Protein AF-A0A2V6TH14-F1 (afdb_monomer_lite)

Sequence (217 aa):
MALLDETAAAGGRMFAQVHSRGLNVILSFKTQLPFDDLPAWKPFRALPLDEQRRRLRDPEVRRRLVEGAHDTPDRRALGTEARPFPYEWIFLYDSVAGPHRTVAEIARERGVDPAAAMIDLALEKDLDRFFVHPVANESQDDVLDMMKHPRAVVTFSDSGAHVSQIVDSSLQTHLLSHWVRDKQAFTLEQAVRMLTLVPATHWGFADRGLVREGFVA

Secondary structure (DSSP, 8-state):
-HHHHHHHHTT----EEE-SS-EEEEE-TTS--TTTTSTTTHHHHTS-HHHHHHHTTSHHHHHHHHHHTTSPPSSPP-SS--SS--GGG-EEE-SSSSPPPBHHHHHHHHTS-HHHHHHHHHHTTTT--EEEEEEE---HHHHHHHHHSTTEEE----TTTSTTT---TTHHHHIIIIIIIIT-SS-HHHHHHHHTHHHHHHHT-TT-SS--TTS--

Radius of gyration: 21.59 Å; chains: 1; bounding box: 50×36×57 Å

Structure (mmCIF, N/CA/C/O backbone):
data_AF-A0A2V6TH14-F1
#
_entry.id   AF-A0A2V6TH14-F1
#
loop_
_atom_site.group_PDB
_atom_site.id
_atom_site.type_symbol
_atom_site.label_atom_id
_atom_site.label_alt_id
_atom_site.label_comp_id
_atom_site.label_asym_id
_atom_site.label_entity_id
_atom_site.label_seq_id
_atom_site.pdbx_PDB_ins_code
_atom_site.Cartn_x
_atom_site.Cartn_y
_atom_site.Cartn_z
_atom_site.occupancy
_atom_site.B_iso_or_equiv
_atom_site.auth_seq_id
_atom_site.auth_comp_id
_atom_site.auth_asym_id
_atom_site.auth_atom_id
_atom_site.pdbx_PDB_model_num
ATOM 1 N N . MET A 1 1 ? -7.545 17.247 12.527 1.00 84.94 1 MET A N 1
ATOM 2 C CA . MET A 1 1 ? -8.866 16.657 12.851 1.00 84.94 1 MET A CA 1
ATOM 3 C C . MET A 1 1 ? -9.865 17.643 13.483 1.00 84.94 1 MET A C 1
ATOM 5 O O . MET A 1 1 ? -10.927 17.203 13.902 1.00 84.94 1 MET A O 1
ATOM 9 N N . ALA A 1 2 ? -9.613 18.963 13.452 1.00 92.12 2 ALA A N 1
ATOM 10 C CA . ALA A 1 2 ? -10.437 19.980 14.126 1.00 92.12 2 ALA A CA 1
ATOM 11 C C . ALA A 1 2 ? -11.936 19.940 13.775 1.00 92.12 2 ALA A C 1
ATOM 13 O O . ALA A 1 2 ? -12.771 20.041 14.664 1.00 92.12 2 ALA A O 1
ATOM 14 N N . LEU A 1 3 ? -12.286 19.673 12.511 1.00 94.62 3 LEU A N 1
ATOM 15 C CA . LEU A 1 3 ? -13.685 19.570 12.083 1.00 94.62 3 LEU A CA 1
ATOM 16 C C . LEU A 1 3 ? -14.485 18.503 12.860 1.00 94.62 3 LEU A C 1
ATOM 18 O O . LEU A 1 3 ? -15.671 18.696 13.129 1.00 94.62 3 LEU A O 1
ATOM 22 N N . LEU A 1 4 ? -13.846 17.391 13.253 1.00 95.00 4 LEU A N 1
ATOM 23 C CA . LEU A 1 4 ? -14.486 16.355 14.076 1.00 95.00 4 LEU A CA 1
ATOM 24 C C . LEU A 1 4 ? -14.838 16.898 15.466 1.00 95.00 4 LEU A C 1
ATOM 26 O O . LEU A 1 4 ? -15.905 16.596 16.001 1.00 95.00 4 LEU A O 1
ATOM 30 N N . ASP A 1 5 ? -13.925 17.675 16.049 1.00 95.19 5 ASP A N 1
ATOM 31 C CA . ASP A 1 5 ? -14.074 18.257 17.380 1.00 95.19 5 ASP A CA 1
ATOM 32 C C . ASP A 1 5 ? -15.102 19.383 17.384 1.00 95.19 5 ASP A C 1
ATOM 34 O O . ASP A 1 5 ? -15.983 19.393 18.240 1.00 95.19 5 ASP A O 1
ATOM 38 N N . GLU A 1 6 ? -15.045 20.276 16.397 1.00 96.88 6 GLU A N 1
ATOM 39 C CA . GLU A 1 6 ? -16.005 21.367 16.207 1.00 96.88 6 GLU A CA 1
ATOM 40 C C . GLU A 1 6 ? -17.425 20.830 16.026 1.00 96.88 6 GLU A C 1
ATOM 42 O O . GLU A 1 6 ? -18.353 21.274 16.704 1.00 96.88 6 GLU A O 1
ATOM 47 N N . THR A 1 7 ? -17.593 19.812 15.176 1.00 96.94 7 THR A N 1
ATOM 48 C CA . THR A 1 7 ? -18.902 19.184 14.956 1.00 96.94 7 THR A CA 1
ATOM 49 C C . THR A 1 7 ? -19.441 18.572 16.245 1.00 96.94 7 THR A C 1
ATOM 51 O O . THR A 1 7 ? -20.617 18.741 16.566 1.00 96.94 7 THR A O 1
ATOM 54 N N . ALA A 1 8 ? -18.587 17.893 17.015 1.00 94.62 8 ALA A N 1
ATOM 55 C CA . ALA A 1 8 ? -18.984 17.317 18.293 1.00 94.62 8 ALA A CA 1
ATOM 56 C C . ALA A 1 8 ? -19.310 18.386 19.347 1.00 94.62 8 ALA A C 1
ATOM 58 O O . ALA A 1 8 ? -20.273 18.226 20.094 1.00 94.62 8 ALA A O 1
ATOM 59 N N . ALA A 1 9 ? -18.549 19.483 19.398 1.00 96.38 9 ALA A N 1
ATOM 60 C CA . ALA A 1 9 ? -18.811 20.610 20.292 1.00 96.38 9 ALA A CA 1
ATOM 61 C C . ALA A 1 9 ? -20.143 21.306 19.967 1.00 96.38 9 ALA A C 1
ATOM 63 O O . ALA A 1 9 ? -20.834 21.767 20.872 1.00 96.38 9 ALA A O 1
ATOM 64 N N . ALA A 1 10 ? -20.543 21.311 18.693 1.00 97.62 10 ALA A N 1
ATOM 65 C CA . ALA A 1 10 ? -21.849 21.782 18.239 1.00 97.62 10 ALA A CA 1
ATOM 66 C C . ALA A 1 10 ? -23.000 20.772 18.471 1.00 97.62 10 ALA A C 1
ATOM 68 O O . ALA A 1 10 ? -24.133 21.034 18.072 1.00 97.62 10 ALA A O 1
ATOM 69 N N . GLY A 1 11 ? -22.739 19.617 19.099 1.00 96.88 11 GLY A N 1
ATOM 70 C CA . GLY A 1 11 ? -23.736 18.574 19.378 1.00 96.88 11 GLY A CA 1
ATOM 71 C C . GLY A 1 11 ? -23.985 17.595 18.224 1.00 96.88 11 GLY A C 1
ATOM 72 O O . GLY A 1 11 ? -24.857 16.731 18.324 1.00 96.88 11 GLY A O 1
ATOM 73 N N . GLY A 1 12 ? -23.226 17.703 17.132 1.00 95.38 12 GLY A N 1
ATOM 74 C CA . GLY A 1 12 ? -23.273 16.776 16.008 1.00 95.38 12 GLY A CA 1
ATOM 75 C C . GLY A 1 12 ? -22.494 15.483 16.261 1.00 95.38 12 GLY A C 1
ATOM 76 O O . GLY A 1 12 ? -21.657 15.379 17.159 1.00 95.38 12 GLY A O 1
ATOM 77 N N . ARG A 1 13 ? -22.737 14.475 15.417 1.00 92.25 13 ARG A N 1
ATOM 78 C CA . ARG A 1 13 ? -21.992 13.210 15.414 1.00 92.25 13 ARG A CA 1
ATOM 79 C C . ARG A 1 13 ? -21.179 13.104 14.132 1.00 92.25 13 ARG A C 1
ATOM 81 O O . ARG A 1 13 ? -21.739 12.937 13.056 1.00 92.25 13 ARG A O 1
ATOM 88 N N . MET A 1 14 ? -19.859 13.147 14.272 1.00 94.75 14 MET A N 1
ATOM 89 C CA . MET A 1 14 ? -18.911 12.949 13.181 1.00 94.75 14 MET A CA 1
ATOM 90 C C . MET A 1 14 ? -17.746 12.095 13.674 1.00 94.75 14 MET A C 1
ATOM 92 O O . MET A 1 14 ? -17.301 12.232 14.815 1.00 94.75 14 MET A O 1
ATOM 96 N N . PHE A 1 15 ? -17.267 11.202 12.819 1.00 93.31 15 PHE A N 1
ATOM 97 C CA . PHE A 1 15 ? -16.081 10.396 13.064 1.00 93.31 15 PHE A CA 1
ATOM 98 C C . PHE A 1 15 ? -15.285 10.276 11.769 1.00 93.31 15 PHE A C 1
ATOM 100 O O . PHE A 1 15 ? -15.854 10.328 10.679 1.00 93.31 15 PHE A O 1
ATOM 107 N N . ALA A 1 16 ? -13.971 10.129 11.897 1.00 93.50 16 ALA A N 1
ATOM 108 C CA . ALA A 1 16 ? -13.106 9.849 10.764 1.00 93.50 16 ALA A CA 1
ATOM 109 C C . ALA A 1 16 ? -12.915 8.344 10.618 1.00 93.50 16 ALA A C 1
ATOM 111 O O . ALA A 1 16 ? -12.677 7.640 11.600 1.00 93.50 16 ALA A O 1
ATOM 112 N N . GLN A 1 17 ? -12.982 7.864 9.383 1.00 92.12 17 GLN A N 1
ATOM 113 C CA . GLN A 1 17 ? -12.455 6.552 9.040 1.00 92.12 17 GLN A CA 1
ATOM 114 C C . GLN A 1 17 ? -10.946 6.691 8.871 1.00 92.12 17 GLN A C 1
ATOM 116 O O . GLN A 1 17 ? -10.480 7.596 8.180 1.00 92.12 17 GLN A O 1
ATOM 121 N N . VAL A 1 18 ? -10.193 5.840 9.559 1.00 92.00 18 VAL A N 1
ATOM 122 C CA . VAL A 1 18 ? -8.733 5.901 9.595 1.00 92.00 18 VAL A CA 1
ATOM 123 C C . VAL A 1 18 ? -8.170 4.536 9.232 1.00 92.00 18 VAL A C 1
ATOM 125 O O . VAL A 1 18 ? -8.651 3.503 9.697 1.00 92.00 18 VAL A O 1
ATOM 128 N N . HIS A 1 19 ? -7.135 4.541 8.404 1.00 91.19 19 HIS A N 1
ATOM 129 C CA . HIS A 1 19 ? -6.408 3.339 8.015 1.00 91.19 19 HIS A CA 1
ATOM 130 C C . HIS A 1 19 ? -5.324 3.023 9.047 1.00 91.19 19 HIS A C 1
ATOM 132 O O . HIS A 1 19 ? -4.768 3.940 9.642 1.00 91.19 19 HIS A O 1
ATOM 138 N N . SER A 1 20 ? -4.969 1.752 9.250 1.00 91.88 20 SER A N 1
ATOM 139 C CA . SER A 1 20 ? -3.876 1.392 10.174 1.00 91.88 20 SER A CA 1
ATOM 140 C C . SER A 1 20 ? -2.482 1.483 9.545 1.00 91.88 20 SER A C 1
ATOM 142 O O . SER A 1 20 ? -1.491 1.217 10.215 1.00 91.88 20 SER A O 1
ATOM 144 N N . ARG A 1 21 ? -2.388 1.827 8.259 1.00 88.56 21 ARG A N 1
ATOM 145 C CA . ARG A 1 21 ? -1.148 1.930 7.480 1.00 88.56 21 ARG A CA 1
ATOM 146 C C . ARG A 1 21 ? -1.344 2.891 6.305 1.00 88.56 21 ARG A C 1
ATOM 148 O O . ARG A 1 21 ? -2.459 3.351 6.073 1.00 88.56 21 ARG A O 1
ATOM 155 N N . GLY A 1 22 ? -0.292 3.136 5.525 1.00 86.00 22 GLY A N 1
ATOM 156 C CA . GLY A 1 22 ? -0.417 3.862 4.259 1.00 86.00 22 GLY A CA 1
ATOM 157 C C . GLY A 1 22 ? -1.397 3.177 3.306 1.00 86.00 22 GLY A C 1
ATOM 158 O O . GLY A 1 22 ? -1.377 1.946 3.180 1.00 86.00 22 GLY A O 1
ATOM 159 N N . LEU A 1 23 ? -2.256 3.973 2.664 1.00 85.12 23 LEU A N 1
ATOM 160 C CA . LEU A 1 23 ? -3.147 3.495 1.612 1.00 85.12 23 LEU A CA 1
ATOM 161 C C . LEU A 1 23 ? -2.309 3.330 0.351 1.00 85.12 23 LEU A C 1
ATOM 163 O O . LEU A 1 23 ? -1.754 4.296 -0.167 1.00 85.12 23 LEU A O 1
ATOM 167 N N . ASN A 1 24 ? -2.202 2.094 -0.115 1.00 84.88 24 ASN A N 1
ATOM 168 C CA . ASN A 1 24 ? -1.206 1.696 -1.094 1.00 84.88 24 ASN A CA 1
ATOM 169 C C . ASN A 1 24 ? -1.882 1.103 -2.323 1.00 84.88 24 ASN A C 1
ATOM 171 O O . ASN A 1 24 ? -2.716 0.209 -2.186 1.00 84.88 24 ASN A O 1
ATOM 175 N N . VAL A 1 25 ? -1.447 1.527 -3.509 1.00 87.44 25 VAL A N 1
ATOM 176 C CA . VAL A 1 25 ? -1.797 0.857 -4.762 1.00 87.44 25 VAL A CA 1
ATOM 177 C C . VAL A 1 25 ? -0.671 -0.071 -5.204 1.00 87.44 25 VAL A C 1
ATOM 179 O O . VAL A 1 25 ? 0.512 0.263 -5.123 1.00 87.44 25 VAL A O 1
ATOM 182 N N . ILE A 1 26 ? -1.052 -1.258 -5.656 1.00 89.12 26 ILE A N 1
ATOM 183 C CA . ILE A 1 26 ? -0.182 -2.297 -6.188 1.00 89.12 26 ILE A CA 1
ATOM 184 C C . ILE A 1 26 ? -0.032 -2.077 -7.689 1.00 89.12 26 ILE A C 1
ATOM 186 O O . ILE A 1 26 ? -1.015 -1.982 -8.424 1.00 89.12 26 ILE A O 1
ATOM 190 N N . LEU A 1 27 ? 1.215 -2.035 -8.142 1.00 91.56 27 LEU A N 1
ATOM 191 C CA . LEU A 1 27 ? 1.590 -1.835 -9.532 1.00 91.56 27 LEU A CA 1
ATOM 192 C C . LEU A 1 27 ? 2.308 -3.079 -10.049 1.00 91.56 27 LEU A C 1
ATOM 194 O O . LEU A 1 27 ? 3.171 -3.643 -9.371 1.00 91.56 27 LEU A O 1
ATOM 198 N N . SER A 1 28 ? 1.971 -3.507 -11.260 1.00 93.56 28 SER A N 1
ATOM 199 C CA . SER A 1 28 ? 2.626 -4.635 -11.922 1.00 93.56 28 SER A CA 1
ATOM 200 C C . SER A 1 28 ? 2.348 -4.623 -13.418 1.00 93.56 28 SER A C 1
ATOM 202 O O . SER A 1 28 ? 1.288 -4.192 -13.863 1.00 93.56 28 SER A O 1
ATOM 204 N N . PHE A 1 29 ? 3.247 -5.221 -14.201 1.00 94.69 29 PHE A N 1
ATOM 205 C CA . PHE A 1 29 ? 2.975 -5.534 -15.605 1.00 94.69 29 PHE A CA 1
ATOM 206 C C . PHE A 1 29 ? 1.777 -6.486 -15.775 1.00 94.69 29 PHE A C 1
ATOM 208 O O . PHE A 1 29 ? 1.130 -6.452 -16.822 1.00 94.69 29 PHE A O 1
ATOM 215 N N . LYS A 1 30 ? 1.458 -7.304 -14.759 1.00 92.62 30 LYS A N 1
ATOM 216 C CA . LYS A 1 30 ? 0.262 -8.169 -14.733 1.00 92.62 30 LYS A CA 1
ATOM 217 C C . LYS A 1 30 ? -1.033 -7.418 -14.410 1.00 92.62 30 LYS A C 1
ATOM 219 O O . LYS A 1 30 ? -2.110 -7.971 -14.611 1.00 92.62 30 LYS A O 1
ATOM 224 N N . THR A 1 31 ? -0.931 -6.200 -13.885 1.00 88.50 31 THR A N 1
ATOM 225 C CA . THR A 1 31 ? -2.071 -5.365 -13.503 1.00 88.50 31 THR A CA 1
ATOM 226 C C . THR A 1 31 ? -1.962 -4.024 -14.223 1.00 88.50 31 THR A C 1
ATOM 228 O O . THR A 1 31 ? -1.954 -4.005 -15.454 1.00 88.50 31 THR A O 1
ATOM 231 N N . GLN A 1 32 ? -1.859 -2.927 -13.479 1.00 87.38 32 GLN A N 1
ATOM 232 C CA . GLN A 1 32 ? -1.719 -1.583 -14.007 1.00 87.38 32 GLN A CA 1
ATOM 233 C C . GLN A 1 32 ? -0.342 -1.026 -13.653 1.00 87.38 32 GLN A C 1
ATOM 235 O O . GLN A 1 32 ? 0.154 -1.208 -12.535 1.00 87.38 32 GLN A O 1
ATOM 240 N N . LEU A 1 33 ? 0.258 -0.323 -14.608 1.00 88.31 33 LEU A N 1
ATOM 241 C CA . LEU A 1 33 ? 1.413 0.530 -14.373 1.00 88.31 33 LEU A CA 1
ATOM 242 C C . LEU A 1 33 ? 1.032 1.996 -14.559 1.00 88.31 33 LEU A C 1
ATOM 244 O O . LEU A 1 33 ? 0.089 2.311 -15.288 1.00 88.31 33 LEU A O 1
ATOM 248 N N . PRO A 1 34 ? 1.804 2.911 -13.959 1.00 82.50 34 PRO A N 1
ATOM 249 C CA . PRO A 1 34 ? 1.573 4.334 -14.143 1.00 82.50 34 PRO A CA 1
ATOM 250 C C . PRO A 1 34 ? 1.699 4.765 -15.622 1.00 82.50 34 PRO A C 1
ATOM 252 O O . PRO A 1 34 ? 1.033 5.697 -16.055 1.00 82.50 34 PRO A O 1
ATOM 255 N N . PHE A 1 35 ? 2.484 4.035 -16.423 1.00 86.25 35 PHE A N 1
ATOM 256 C CA . PHE A 1 35 ? 2.774 4.353 -17.824 1.00 86.25 35 PHE A CA 1
ATOM 257 C C . PHE A 1 35 ? 1.701 3.916 -18.827 1.00 86.25 35 PHE A C 1
ATOM 259 O O . PHE A 1 35 ? 1.826 4.239 -20.003 1.00 86.25 35 PHE A O 1
ATOM 266 N N . ASP A 1 36 ? 0.681 3.158 -18.413 1.00 87.75 36 ASP A N 1
ATOM 267 C CA . ASP A 1 36 ? -0.172 2.396 -19.340 1.00 87.75 36 ASP A CA 1
ATOM 268 C C . ASP A 1 36 ? -0.883 3.255 -20.400 1.00 87.75 36 ASP A C 1
ATOM 270 O O . ASP A 1 36 ? -1.104 2.790 -21.519 1.00 87.75 36 ASP A O 1
ATOM 274 N N . ASP A 1 37 ? -1.174 4.517 -20.081 1.00 85.44 37 ASP A N 1
ATOM 275 C CA . ASP A 1 37 ? -1.853 5.458 -20.975 1.00 85.44 37 ASP A CA 1
ATOM 276 C C . ASP A 1 37 ? -0.909 6.371 -21.780 1.00 85.44 37 ASP A C 1
ATOM 278 O O . ASP A 1 37 ? -1.383 7.178 -22.583 1.00 85.44 37 ASP A O 1
ATOM 282 N N . LEU A 1 38 ? 0.414 6.257 -21.610 1.00 87.69 38 LEU A N 1
ATOM 283 C CA . LEU A 1 38 ? 1.374 7.080 -22.353 1.00 87.69 38 LEU A CA 1
ATOM 284 C C . LEU A 1 38 ? 1.452 6.652 -23.828 1.00 87.69 38 LEU A C 1
ATOM 286 O O . LEU A 1 38 ? 1.373 5.453 -24.112 1.00 87.69 38 LEU A O 1
ATOM 290 N N . PRO A 1 39 ? 1.683 7.576 -24.781 1.00 89.62 39 PRO A N 1
ATOM 291 C CA . PRO A 1 39 ? 1.659 7.269 -26.214 1.00 89.62 39 PRO A CA 1
ATOM 292 C C . PRO A 1 39 ? 2.571 6.107 -26.637 1.00 89.62 39 PRO A C 1
ATOM 294 O O . PRO A 1 39 ? 2.162 5.253 -27.427 1.00 89.62 39 PRO A O 1
ATOM 297 N N . ALA A 1 40 ? 3.790 6.032 -26.089 1.00 90.94 40 ALA A N 1
ATOM 298 C CA . ALA A 1 40 ? 4.727 4.943 -26.379 1.00 90.94 40 ALA A CA 1
ATOM 299 C C . ALA A 1 40 ? 4.329 3.609 -25.718 1.00 90.94 40 ALA A C 1
ATOM 301 O O . ALA A 1 40 ? 4.592 2.537 -26.268 1.00 90.94 40 ALA A O 1
ATOM 302 N N . TRP A 1 41 ? 3.689 3.671 -24.550 1.00 93.62 41 TRP A N 1
ATOM 303 C CA . TRP A 1 41 ? 3.378 2.512 -23.714 1.00 93.62 41 TRP A CA 1
ATOM 304 C C . TRP A 1 41 ? 2.037 1.883 -24.052 1.00 93.62 41 TRP A C 1
ATOM 306 O O . TRP A 1 41 ? 1.948 0.662 -24.106 1.00 93.62 41 TRP A O 1
ATOM 316 N N . LYS A 1 42 ? 1.011 2.675 -24.350 1.00 93.25 42 LYS A N 1
ATOM 317 C CA . LYS A 1 42 ? -0.343 2.207 -24.654 1.00 93.25 42 LYS A CA 1
ATOM 318 C C . LYS A 1 42 ? -0.405 1.089 -25.707 1.00 93.25 42 LYS A C 1
ATOM 320 O O . LYS A 1 42 ? -0.984 0.040 -25.412 1.00 93.25 42 LYS A O 1
ATOM 325 N N . PRO A 1 43 ? 0.208 1.215 -26.906 1.00 95.38 43 PRO A N 1
ATOM 326 C CA . PRO A 1 43 ? 0.213 0.120 -27.878 1.00 95.38 43 PRO A CA 1
ATOM 327 C C . PRO A 1 43 ? 1.027 -1.091 -27.401 1.00 95.38 43 PRO A C 1
ATOM 329 O O . PRO A 1 43 ? 0.691 -2.223 -27.738 1.00 95.38 43 PRO A O 1
ATOM 332 N N . PHE A 1 44 ? 2.081 -0.876 -26.611 1.00 96.69 44 PHE A N 1
ATOM 333 C CA . PHE A 1 44 ? 2.888 -1.950 -26.037 1.00 96.69 44 PHE A CA 1
ATOM 334 C C . PHE A 1 44 ? 2.116 -2.724 -24.954 1.00 96.69 44 PHE A C 1
ATOM 336 O O . PHE A 1 44 ? 2.122 -3.953 -24.950 1.00 96.69 44 PHE A O 1
ATOM 343 N N . ARG A 1 45 ? 1.393 -2.025 -24.076 1.00 95.00 45 ARG A N 1
ATOM 344 C CA . ARG A 1 45 ? 0.615 -2.597 -22.970 1.00 95.00 45 ARG A CA 1
ATOM 345 C C . ARG A 1 45 ? -0.642 -3.331 -23.430 1.00 95.00 45 ARG A C 1
ATOM 347 O O . ARG A 1 45 ? -1.110 -4.212 -22.717 1.00 95.00 45 ARG A O 1
ATOM 354 N N . ALA A 1 46 ? -1.127 -3.052 -24.641 1.00 95.62 46 ALA A N 1
ATOM 355 C CA . ALA A 1 46 ? -2.192 -3.819 -25.290 1.00 95.62 46 ALA A CA 1
ATOM 356 C C . ALA A 1 46 ? -1.751 -5.221 -25.767 1.00 95.62 46 ALA A C 1
ATOM 358 O O . ALA A 1 46 ? -2.596 -6.054 -26.096 1.00 95.62 46 ALA A O 1
ATOM 359 N N . LEU A 1 47 ? -0.443 -5.497 -25.836 1.00 97.31 47 LEU A N 1
ATOM 360 C CA . LEU A 1 47 ? 0.072 -6.807 -26.239 1.00 97.31 47 LEU A CA 1
ATOM 361 C C . LEU A 1 47 ? -0.143 -7.847 -25.124 1.00 97.31 47 LEU A C 1
ATOM 363 O O . LEU A 1 47 ? -0.114 -7.491 -23.945 1.00 97.31 47 LEU A O 1
ATOM 367 N N . PRO A 1 48 ? -0.272 -9.148 -25.452 1.00 97.25 48 PRO A N 1
ATOM 368 C CA . PRO A 1 48 ? -0.241 -10.208 -24.447 1.00 97.25 48 PRO A CA 1
ATOM 369 C C . PRO A 1 48 ? 1.025 -10.133 -23.582 1.00 97.25 48 PRO A C 1
ATOM 371 O O . PRO A 1 48 ? 2.096 -9.787 -24.081 1.00 97.25 48 PRO A O 1
ATOM 374 N N . LEU A 1 49 ? 0.929 -10.501 -22.301 1.00 96.62 49 LEU A N 1
ATOM 375 C CA . LEU A 1 49 ? 2.033 -10.360 -21.340 1.00 96.62 49 LEU A CA 1
ATOM 376 C C . LEU A 1 49 ? 3.330 -11.055 -21.797 1.00 96.62 49 LEU A C 1
ATOM 378 O O . LEU A 1 49 ? 4.420 -10.512 -21.622 1.00 96.62 49 LEU A O 1
ATOM 382 N N . ASP A 1 50 ? 3.225 -12.221 -22.438 1.00 97.31 50 ASP A N 1
ATOM 383 C CA . ASP A 1 50 ? 4.384 -12.927 -22.996 1.00 97.31 50 ASP A CA 1
ATOM 384 C C . ASP A 1 50 ? 5.070 -12.151 -24.123 1.00 97.31 50 ASP A C 1
ATOM 386 O O . ASP A 1 50 ? 6.301 -12.137 -24.217 1.00 97.31 50 ASP A O 1
ATOM 390 N N . GLU A 1 51 ? 4.288 -11.462 -24.951 1.00 97.88 51 GLU A N 1
ATOM 391 C CA . GLU A 1 51 ? 4.814 -10.625 -26.023 1.00 97.88 51 GLU A CA 1
ATOM 392 C C . GLU A 1 51 ? 5.459 -9.357 -25.461 1.00 97.88 51 GLU A C 1
ATOM 394 O O . GLU A 1 51 ? 6.543 -8.976 -25.906 1.00 97.88 51 GLU A O 1
ATOM 399 N N . GLN A 1 52 ? 4.849 -8.748 -24.440 1.00 97.94 52 GLN A N 1
ATOM 400 C CA . GLN A 1 52 ? 5.457 -7.642 -23.700 1.00 97.94 52 GLN A CA 1
ATOM 401 C C . GLN A 1 52 ? 6.818 -8.052 -23.135 1.00 97.94 52 GLN A C 1
ATOM 403 O O . GLN A 1 52 ? 7.824 -7.394 -23.395 1.00 97.94 52 GLN A O 1
ATOM 408 N N . ARG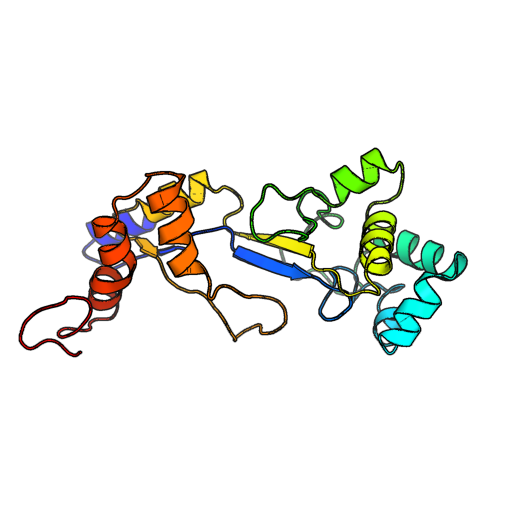 A 1 53 ? 6.878 -9.196 -22.444 1.00 97.38 53 ARG A N 1
ATOM 409 C CA . ARG A 1 53 ? 8.116 -9.758 -21.888 1.00 97.38 53 ARG A CA 1
ATOM 410 C C . ARG A 1 53 ? 9.181 -9.988 -22.958 1.00 97.38 53 ARG A C 1
ATOM 412 O O . ARG A 1 53 ? 10.346 -9.670 -22.736 1.00 97.38 53 ARG A O 1
ATOM 419 N N . ARG A 1 54 ? 8.801 -10.542 -24.114 1.00 97.50 54 ARG A N 1
ATOM 420 C CA . ARG A 1 54 ? 9.719 -10.755 -25.242 1.00 97.50 54 ARG A CA 1
ATOM 421 C C . ARG A 1 54 ? 10.267 -9.431 -25.768 1.00 97.50 54 ARG A C 1
ATOM 423 O O . ARG A 1 54 ? 11.473 -9.314 -25.953 1.00 97.50 54 ARG A O 1
ATOM 430 N N . ARG A 1 55 ? 9.401 -8.439 -25.975 1.00 97.75 55 ARG A N 1
ATOM 431 C CA . ARG A 1 55 ? 9.777 -7.138 -26.542 1.00 97.75 55 ARG A CA 1
ATOM 432 C C . ARG A 1 55 ? 10.574 -6.254 -25.593 1.00 97.75 55 ARG A C 1
ATOM 434 O O . ARG A 1 55 ? 11.416 -5.510 -26.064 1.00 97.75 55 ARG A O 1
ATOM 441 N N . LEU A 1 56 ? 10.392 -6.361 -24.278 1.00 97.38 56 LEU A N 1
ATOM 442 C CA . LEU A 1 56 ? 11.220 -5.621 -23.312 1.00 97.38 56 LEU A CA 1
ATOM 443 C C . LEU A 1 56 ? 12.699 -6.040 -23.336 1.00 97.38 56 LEU A C 1
ATOM 445 O O . LEU A 1 56 ? 13.545 -5.309 -22.827 1.00 97.38 56 LEU A O 1
ATOM 449 N N . ARG A 1 57 ? 13.017 -7.199 -23.931 1.00 95.44 57 ARG A N 1
ATOM 450 C CA . ARG A 1 57 ? 14.398 -7.646 -24.170 1.00 95.44 57 ARG A CA 1
ATOM 451 C C . ARG A 1 57 ? 15.011 -7.047 -25.440 1.00 95.44 57 ARG A C 1
ATOM 453 O O . ARG A 1 57 ? 16.217 -7.168 -25.623 1.00 95.44 57 ARG A O 1
ATOM 460 N N . ASP A 1 58 ? 14.210 -6.418 -26.300 1.00 97.50 58 ASP A N 1
ATOM 461 C CA . ASP A 1 58 ? 14.691 -5.676 -27.465 1.00 97.50 58 ASP A CA 1
ATOM 462 C C . ASP A 1 58 ? 15.191 -4.287 -27.013 1.00 97.50 58 ASP A C 1
ATOM 464 O O . ASP A 1 58 ? 14.401 -3.500 -26.473 1.00 97.50 58 ASP A O 1
ATOM 468 N N . PRO A 1 59 ? 16.483 -3.960 -27.218 1.00 96.31 59 PRO A N 1
ATOM 469 C CA . PRO A 1 59 ? 17.049 -2.680 -26.803 1.00 96.31 59 PRO A CA 1
ATOM 470 C C . PRO A 1 59 ? 16.337 -1.462 -27.400 1.00 96.31 59 PRO A C 1
ATOM 472 O O . PRO A 1 59 ? 16.209 -0.446 -26.718 1.00 96.31 59 PRO A O 1
ATOM 475 N N . GLU A 1 60 ? 15.849 -1.549 -28.639 1.00 96.88 60 GLU A N 1
ATOM 476 C CA . GLU A 1 60 ? 15.196 -0.425 -29.313 1.00 96.88 60 GLU A CA 1
ATOM 477 C C . GLU A 1 60 ? 13.786 -0.200 -28.767 1.00 96.88 60 GLU A C 1
ATOM 479 O O . GLU A 1 60 ? 13.384 0.938 -28.516 1.00 96.88 60 GLU A O 1
ATOM 484 N N . VAL A 1 61 ? 13.044 -1.279 -28.493 1.00 96.69 61 VAL A N 1
ATOM 485 C CA . VAL A 1 61 ? 11.749 -1.167 -27.805 1.00 96.69 61 VAL A CA 1
ATOM 486 C C . VAL A 1 61 ? 11.945 -0.572 -26.415 1.00 96.69 61 VAL A C 1
ATOM 488 O O . VAL A 1 61 ? 11.224 0.351 -26.036 1.00 96.69 61 VAL A O 1
ATOM 491 N N . ARG A 1 62 ? 12.940 -1.061 -25.667 1.00 96.38 62 ARG A N 1
ATOM 492 C CA . ARG A 1 62 ? 13.242 -0.562 -24.326 1.00 96.38 62 ARG A CA 1
ATOM 493 C C . ARG A 1 62 ? 13.589 0.924 -24.347 1.00 96.38 62 ARG A C 1
ATOM 495 O O . ARG A 1 62 ? 13.022 1.672 -23.558 1.00 96.38 62 ARG A O 1
ATOM 502 N N . ARG A 1 63 ? 14.460 1.356 -25.263 1.00 96.50 63 ARG A N 1
ATOM 503 C CA . ARG A 1 63 ? 14.831 2.768 -25.433 1.00 96.50 63 ARG A CA 1
ATOM 504 C C . ARG A 1 63 ? 13.597 3.639 -25.664 1.00 96.50 63 ARG A C 1
ATOM 506 O O . ARG A 1 63 ? 13.40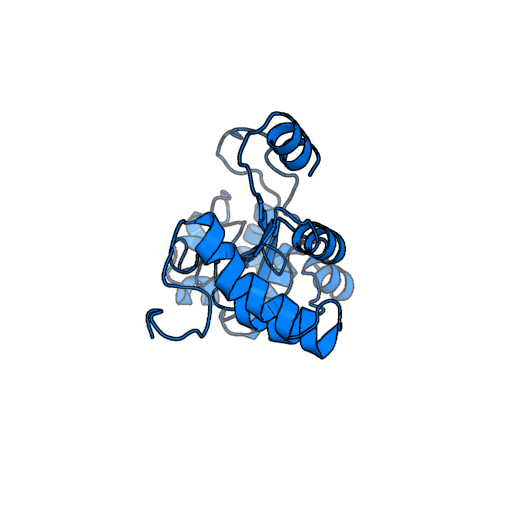2 4.609 -24.941 1.00 96.50 63 ARG A O 1
ATOM 513 N N . ARG A 1 64 ? 12.722 3.245 -26.597 1.00 96.12 64 ARG A N 1
ATOM 514 C CA . ARG A 1 64 ? 11.485 3.982 -26.911 1.00 96.12 64 ARG A CA 1
ATOM 515 C C . ARG A 1 64 ? 10.515 4.066 -25.733 1.00 96.12 64 ARG A C 1
ATOM 517 O O . ARG A 1 64 ? 9.895 5.105 -25.542 1.00 96.12 64 ARG A O 1
ATOM 524 N N . LEU A 1 65 ? 10.364 2.992 -24.958 1.00 95.50 65 LEU A N 1
ATOM 525 C CA . LEU A 1 65 ? 9.499 2.989 -23.773 1.00 95.50 65 LEU A CA 1
ATOM 526 C C . LEU A 1 65 ? 10.075 3.847 -22.644 1.00 95.50 65 LEU A C 1
ATOM 528 O O . LEU A 1 65 ? 9.327 4.566 -21.994 1.00 95.50 65 LEU A O 1
ATOM 532 N N . VAL A 1 66 ? 11.389 3.799 -22.423 1.00 94.88 66 VAL A N 1
ATOM 533 C CA . VAL A 1 66 ? 12.058 4.640 -21.420 1.00 94.88 66 VAL A CA 1
ATOM 534 C C . VAL A 1 66 ? 11.940 6.116 -21.792 1.00 94.88 66 VAL A C 1
ATOM 536 O O . VAL A 1 66 ? 11.542 6.913 -20.954 1.00 94.88 66 VAL A O 1
ATOM 539 N N . GLU A 1 67 ? 12.199 6.476 -23.051 1.00 92.62 67 GLU A N 1
ATOM 540 C CA . GLU A 1 67 ? 11.996 7.844 -23.547 1.00 92.62 67 GLU A CA 1
ATOM 541 C C . GLU A 1 67 ? 10.537 8.283 -23.370 1.00 92.62 67 GLU A C 1
ATOM 543 O O . GLU A 1 67 ? 10.273 9.318 -22.764 1.00 92.62 67 GLU A O 1
ATOM 548 N N . GLY A 1 68 ? 9.585 7.451 -23.799 1.00 90.12 68 GLY A N 1
ATOM 549 C CA . GLY A 1 68 ? 8.161 7.753 -23.679 1.00 90.12 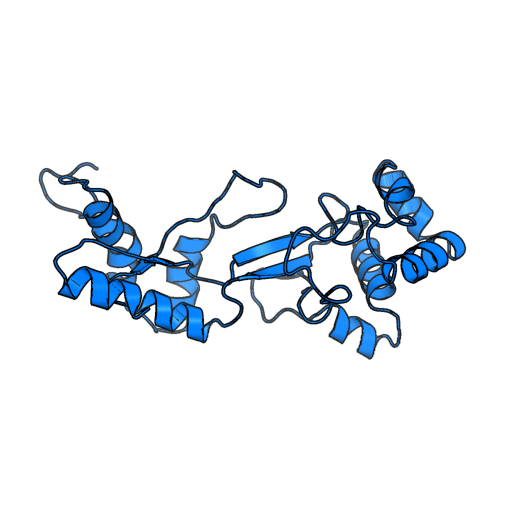68 GLY A CA 1
ATOM 550 C C . GLY A 1 68 ? 7.600 7.693 -22.255 1.00 90.12 68 GLY A C 1
ATOM 551 O O . GLY A 1 68 ? 6.463 8.099 -22.049 1.00 90.12 68 GLY A O 1
ATOM 552 N N . ALA A 1 69 ? 8.353 7.206 -21.260 1.00 88.50 69 ALA A N 1
ATOM 553 C CA . ALA A 1 69 ? 7.954 7.272 -19.849 1.00 88.50 69 ALA A CA 1
ATOM 554 C C . ALA A 1 69 ? 8.051 8.699 -19.275 1.00 88.50 69 ALA A C 1
ATOM 556 O O . ALA A 1 69 ? 7.504 8.968 -18.204 1.00 88.50 69 ALA A O 1
ATOM 557 N N . HIS A 1 70 ? 8.732 9.601 -19.992 1.00 84.88 70 HIS A N 1
ATOM 558 C CA . HIS A 1 70 ? 8.846 11.026 -19.674 1.00 84.88 70 HIS A CA 1
ATOM 559 C C . HIS A 1 70 ? 7.829 11.898 -20.427 1.00 84.88 70 HIS A C 1
ATOM 561 O O . HIS A 1 70 ? 7.801 13.112 -20.222 1.00 84.88 70 HIS A O 1
ATOM 567 N N . ASP A 1 71 ? 6.990 11.297 -21.277 1.00 80.50 71 ASP A N 1
ATOM 568 C CA . ASP A 1 71 ? 5.919 11.997 -21.990 1.00 80.50 71 ASP A CA 1
ATOM 569 C C . ASP A 1 71 ? 4.759 12.371 -21.051 1.00 80.50 71 ASP A C 1
ATOM 571 O O . ASP A 1 71 ? 4.543 11.774 -19.993 1.00 80.50 71 ASP A O 1
ATOM 575 N N . THR A 1 72 ? 3.950 13.347 -21.469 1.00 66.94 72 THR A N 1
ATOM 576 C CA . THR A 1 72 ? 2.682 13.672 -20.804 1.00 66.94 72 THR A CA 1
ATOM 577 C C . THR A 1 72 ? 1.542 12.810 -21.353 1.00 66.94 72 THR A C 1
ATOM 579 O O . THR A 1 72 ? 1.456 12.649 -22.572 1.00 66.94 72 THR A O 1
ATOM 582 N N . PRO A 1 73 ? 0.621 12.308 -20.510 1.00 65.56 73 PRO A N 1
ATOM 583 C CA . PRO A 1 73 ? -0.573 11.606 -20.980 1.00 65.56 73 PRO A CA 1
ATOM 584 C C . PRO A 1 73 ? -1.415 12.459 -21.948 1.00 65.56 73 PRO A C 1
ATOM 586 O O . PRO A 1 73 ? -1.563 13.663 -21.750 1.00 65.56 73 PRO A O 1
ATOM 589 N N . ASP A 1 74 ? -2.054 11.827 -22.941 1.00 60.81 74 ASP A N 1
ATOM 590 C CA . ASP A 1 74 ? -2.928 12.499 -23.931 1.00 60.81 74 ASP A CA 1
ATOM 591 C C . ASP A 1 74 ? -4.213 13.104 -23.318 1.00 60.81 74 ASP A C 1
ATOM 593 O O . ASP A 1 74 ? -4.974 13.815 -23.983 1.00 60.81 74 ASP A O 1
ATOM 597 N N . ARG A 1 75 ? -4.506 12.807 -22.046 1.00 56.41 75 ARG A N 1
ATOM 598 C CA . ARG A 1 75 ? -5.725 13.252 -21.369 1.00 56.41 75 ARG A CA 1
ATOM 599 C C . ARG A 1 75 ? -5.486 14.597 -20.683 1.00 56.41 75 ARG A C 1
ATOM 601 O O . ARG A 1 75 ? -4.549 14.763 -19.914 1.00 56.41 75 ARG A O 1
ATOM 608 N N . ARG A 1 76 ? -6.370 15.563 -20.953 1.00 45.34 76 ARG A N 1
ATOM 609 C CA . ARG A 1 76 ? -6.367 16.879 -20.300 1.00 45.34 76 ARG A CA 1
ATOM 610 C C . ARG A 1 76 ? -6.578 16.680 -18.799 1.00 45.34 76 ARG A C 1
ATOM 612 O O . ARG A 1 76 ? -7.605 16.116 -18.423 1.00 45.34 76 ARG A O 1
ATOM 619 N N . ALA A 1 77 ? -5.635 17.154 -17.993 1.00 49.94 77 ALA A N 1
ATOM 620 C CA . ALA A 1 77 ? -5.695 17.007 -16.551 1.00 49.94 77 ALA A CA 1
ATOM 621 C C . ALA A 1 77 ? -7.001 17.564 -15.970 1.00 49.94 77 ALA A C 1
ATOM 623 O O . ALA A 1 77 ? -7.308 18.750 -16.122 1.00 49.94 77 ALA A O 1
ATOM 624 N N . LEU A 1 78 ? -7.788 16.709 -15.323 1.00 37.97 78 LEU A N 1
ATOM 625 C CA . LEU A 1 78 ? -9.019 17.054 -14.621 1.00 37.97 78 LEU A CA 1
ATOM 626 C C . LEU A 1 78 ? -8.686 17.298 -13.141 1.00 37.97 78 LEU A C 1
ATOM 628 O O . LEU A 1 78 ? -9.163 16.589 -12.262 1.00 37.97 78 LEU A O 1
ATOM 632 N N . GLY A 1 79 ? -7.866 18.318 -12.857 1.00 52.00 79 GLY A N 1
ATOM 633 C CA . GLY A 1 79 ? -7.610 18.795 -11.491 1.00 52.00 79 GLY A CA 1
ATOM 634 C C . GLY A 1 79 ? -6.131 18.906 -11.107 1.00 52.00 79 GLY A C 1
ATOM 635 O O . GLY A 1 79 ? -5.295 19.300 -11.915 1.00 52.00 79 GLY A O 1
ATOM 636 N N . THR A 1 80 ? -5.821 18.609 -9.839 1.00 32.16 80 THR A N 1
ATOM 637 C CA . THR A 1 80 ? -4.487 18.694 -9.207 1.00 32.16 80 THR A CA 1
ATOM 638 C C . THR A 1 80 ? -3.577 17.523 -9.598 1.00 32.16 80 THR A C 1
ATOM 640 O O . THR A 1 80 ? -3.094 16.787 -8.738 1.00 32.16 80 THR A O 1
ATOM 643 N N . GLU A 1 81 ? -3.390 17.294 -10.893 1.00 42.16 81 GLU A N 1
ATOM 644 C CA . GLU A 1 81 ? -2.655 16.127 -11.386 1.00 42.16 81 GLU A CA 1
ATOM 645 C C . GLU A 1 81 ? -1.133 16.298 -11.270 1.00 42.16 81 GLU A C 1
ATOM 647 O O . GLU A 1 81 ? -0.576 17.386 -11.442 1.00 42.16 81 GLU A O 1
ATOM 652 N N . ALA A 1 82 ? -0.473 15.205 -10.889 1.00 38.28 82 ALA A N 1
ATOM 653 C CA . ALA A 1 82 ? 0.900 15.183 -10.418 1.00 38.28 82 ALA A CA 1
ATOM 654 C C . ALA A 1 82 ? 1.949 15.388 -11.525 1.00 38.28 82 ALA A C 1
ATOM 656 O O . ALA A 1 82 ? 1.753 15.091 -12.700 1.00 38.28 82 ALA A O 1
ATOM 657 N N . ARG A 1 83 ? 3.093 15.884 -11.043 1.00 49.53 83 ARG A N 1
ATOM 658 C CA . ARG A 1 83 ? 4.441 15.979 -11.629 1.00 49.53 83 ARG A CA 1
ATOM 659 C C . ARG A 1 83 ? 4.882 14.668 -12.330 1.00 49.53 83 ARG A C 1
ATOM 661 O O . ARG A 1 83 ? 4.226 13.652 -12.117 1.00 49.53 83 ARG A O 1
ATOM 668 N N . PRO A 1 84 ? 5.991 14.655 -13.113 1.00 53.75 84 PRO A N 1
ATOM 669 C CA . PRO A 1 84 ? 6.602 13.415 -13.626 1.00 53.75 84 PRO A CA 1
ATOM 670 C C . PRO A 1 84 ? 6.572 12.296 -12.579 1.00 53.75 84 PRO A C 1
ATOM 672 O O . PRO A 1 84 ? 6.744 12.590 -11.393 1.00 53.75 84 PRO A O 1
ATOM 675 N N . PHE A 1 85 ? 6.309 11.055 -13.017 1.00 66.50 85 PHE A N 1
ATOM 676 C CA . PHE A 1 85 ? 5.996 9.918 -12.140 1.00 66.50 85 PHE A CA 1
ATOM 677 C C . PHE A 1 85 ? 6.830 9.920 -10.855 1.00 66.50 85 PHE A C 1
ATOM 679 O O . PHE A 1 85 ? 8.058 10.028 -10.931 1.00 66.50 85 PHE A O 1
ATOM 686 N N . PRO A 1 86 ? 6.204 9.803 -9.670 1.00 78.75 86 PRO A N 1
ATOM 687 C CA . PRO A 1 86 ? 6.909 9.968 -8.412 1.00 78.75 86 PRO A CA 1
ATOM 688 C C . PRO A 1 86 ? 7.693 8.691 -8.085 1.00 78.75 86 PRO A C 1
ATOM 690 O O . PRO A 1 86 ? 7.330 7.951 -7.183 1.00 78.75 86 PRO A O 1
ATOM 693 N N . TYR A 1 87 ? 8.778 8.403 -8.809 1.00 88.06 87 TYR A N 1
ATOM 694 C CA . TYR A 1 87 ? 9.614 7.213 -8.589 1.00 88.06 87 TYR A CA 1
ATOM 695 C C . TYR A 1 87 ? 10.223 7.146 -7.180 1.00 88.06 87 TYR A C 1
ATOM 697 O O . TYR A 1 87 ? 10.566 6.061 -6.717 1.00 88.06 87 TYR A O 1
ATOM 705 N N . GLU A 1 88 ? 10.326 8.288 -6.491 1.00 90.06 88 GLU A N 1
ATOM 706 C CA . GLU A 1 88 ? 10.671 8.380 -5.061 1.00 90.06 88 GLU A CA 1
ATOM 707 C C . GLU A 1 88 ? 9.583 7.801 -4.141 1.00 90.06 88 GLU A C 1
ATOM 709 O O . GLU A 1 88 ? 9.837 7.521 -2.979 1.00 90.06 88 GLU A O 1
ATOM 714 N N . TRP A 1 89 ? 8.375 7.603 -4.665 1.00 88.00 89 TRP A N 1
ATOM 715 C CA . TRP A 1 89 ? 7.208 7.060 -3.973 1.00 88.00 89 TRP A CA 1
ATOM 716 C C . TRP A 1 89 ? 6.714 5.748 -4.589 1.00 88.00 89 TRP A C 1
ATOM 718 O O . TRP A 1 89 ? 5.673 5.232 -4.193 1.00 88.00 89 TRP A O 1
ATOM 728 N N . ILE A 1 90 ? 7.459 5.178 -5.540 1.00 91.75 90 ILE A N 1
ATOM 729 C CA . ILE A 1 90 ? 7.224 3.823 -6.038 1.00 91.75 90 ILE A CA 1
ATOM 730 C C . ILE A 1 90 ? 8.251 2.917 -5.380 1.00 91.75 90 ILE A C 1
ATOM 732 O O . ILE A 1 90 ? 9.447 3.040 -5.623 1.00 91.75 90 ILE A O 1
ATOM 736 N N . PHE A 1 91 ? 7.778 1.988 -4.566 1.00 94.00 91 PHE A N 1
ATOM 737 C CA . PHE A 1 91 ? 8.600 1.076 -3.790 1.00 94.00 91 PHE A CA 1
ATOM 738 C C . PHE A 1 91 ? 8.605 -0.306 -4.423 1.00 94.00 91 PHE A C 1
ATOM 740 O O . PHE A 1 91 ? 7.563 -0.817 -4.836 1.00 94.00 91 PHE A O 1
ATOM 747 N N . LEU A 1 92 ? 9.771 -0.939 -4.471 1.00 95.38 92 LEU A N 1
ATOM 748 C CA . LEU A 1 92 ? 9.870 -2.347 -4.822 1.00 95.38 92 LEU A CA 1
ATOM 749 C C . LEU A 1 92 ? 9.258 -3.201 -3.704 1.00 95.38 92 LEU A C 1
ATOM 751 O O . LEU A 1 92 ? 9.701 -3.124 -2.562 1.00 95.38 92 LEU A O 1
ATOM 755 N N . TYR A 1 93 ? 8.272 -4.038 -4.034 1.00 93.19 93 TYR A N 1
ATOM 756 C CA . TYR A 1 93 ? 7.624 -4.921 -3.066 1.00 93.19 93 TYR A CA 1
ATOM 757 C C . TYR A 1 93 ? 8.160 -6.350 -3.196 1.00 93.19 93 TYR A C 1
ATOM 759 O O . TYR A 1 93 ? 7.628 -7.182 -3.932 1.00 93.19 93 TYR A O 1
ATOM 767 N N . ASP A 1 94 ? 9.272 -6.619 -2.516 1.00 89.19 94 ASP A N 1
ATOM 768 C CA . ASP A 1 94 ? 10.005 -7.889 -2.552 1.00 89.19 94 ASP A CA 1
ATOM 769 C C . ASP A 1 94 ? 9.998 -8.665 -1.223 1.00 89.19 94 ASP A C 1
ATOM 771 O O . ASP A 1 94 ? 10.471 -9.802 -1.171 1.00 89.19 94 ASP A O 1
ATOM 775 N N . SER A 1 95 ? 9.395 -8.098 -0.178 1.00 88.19 95 SER A N 1
ATOM 776 C CA . SER A 1 95 ? 9.181 -8.714 1.133 1.00 88.19 95 SER A CA 1
ATOM 777 C C . SER A 1 95 ? 7.835 -8.285 1.727 1.00 88.19 95 SER A C 1
ATOM 779 O O . SER A 1 95 ? 7.246 -7.289 1.323 1.00 88.19 95 SER A O 1
ATOM 781 N N . VAL A 1 96 ? 7.330 -9.033 2.715 1.00 80.12 96 VAL A N 1
ATOM 782 C CA . VAL A 1 96 ? 6.092 -8.661 3.433 1.00 80.12 96 VAL A CA 1
ATOM 783 C C . VAL A 1 96 ? 6.327 -7.475 4.374 1.00 80.12 96 VAL A C 1
ATOM 785 O O . VAL A 1 96 ? 5.449 -6.631 4.543 1.00 80.12 96 VAL A O 1
ATOM 788 N N . ALA A 1 97 ? 7.505 -7.424 4.998 1.00 79.19 97 ALA A N 1
ATOM 789 C CA . ALA A 1 97 ? 7.914 -6.359 5.903 1.00 79.19 97 ALA A CA 1
ATOM 790 C C . ALA A 1 97 ? 8.883 -5.402 5.203 1.00 79.19 97 ALA A C 1
ATOM 792 O O . ALA A 1 97 ? 9.769 -5.851 4.475 1.00 79.19 97 ALA A O 1
ATOM 793 N N . GLY A 1 98 ? 8.723 -4.104 5.456 1.00 80.62 98 GLY A N 1
ATOM 794 C CA . GLY A 1 98 ? 9.657 -3.071 5.018 1.00 80.62 98 GLY A CA 1
ATOM 795 C C . GLY A 1 98 ? 10.860 -2.893 5.965 1.00 80.62 98 GLY A C 1
ATOM 796 O O . G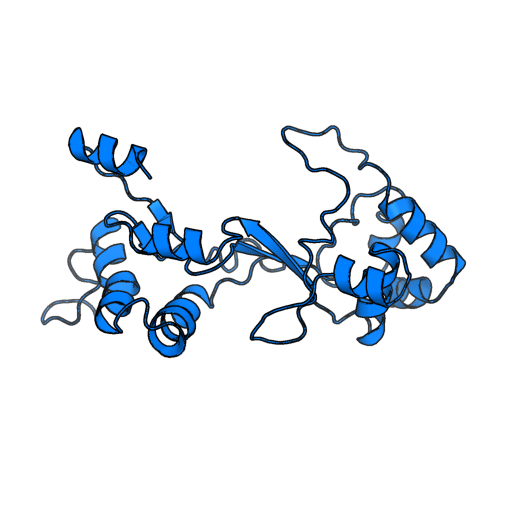LY A 1 98 ? 11.042 -3.685 6.894 1.00 80.62 98 GLY A O 1
ATOM 797 N N . PRO A 1 99 ? 11.652 -1.821 5.775 1.00 86.44 99 PRO A N 1
ATOM 798 C CA . PRO A 1 99 ? 11.462 -0.779 4.764 1.00 86.44 99 PRO A CA 1
ATOM 799 C C . PRO A 1 99 ? 11.730 -1.297 3.347 1.00 86.44 99 PRO A C 1
ATOM 801 O O . PRO A 1 99 ? 12.627 -2.108 3.127 1.00 86.44 99 PRO A O 1
ATOM 804 N N . HIS A 1 100 ? 10.939 -0.820 2.391 1.00 91.75 100 HIS A N 1
ATOM 805 C CA . HIS A 1 100 ? 11.149 -1.093 0.973 1.00 91.75 100 HIS A CA 1
ATOM 806 C C . HIS A 1 100 ? 11.990 0.015 0.350 1.00 91.75 100 HIS A C 1
ATOM 808 O O . HIS A 1 100 ? 11.938 1.160 0.794 1.00 91.75 100 HIS A O 1
ATOM 814 N N . ARG A 1 101 ? 12.736 -0.329 -0.697 1.00 95.00 101 ARG A N 1
ATOM 815 C CA . ARG A 1 101 ? 13.543 0.627 -1.459 1.00 95.00 101 ARG A CA 1
ATOM 816 C C . ARG A 1 101 ? 12.711 1.256 -2.563 1.00 95.00 101 ARG A C 1
ATOM 818 O O . ARG A 1 101 ? 11.888 0.568 -3.177 1.00 95.00 101 ARG A O 1
ATOM 825 N N . THR A 1 102 ? 12.941 2.530 -2.842 1.00 95.75 102 THR A N 1
ATOM 826 C CA . THR A 1 102 ? 12.259 3.210 -3.947 1.00 95.75 102 THR A CA 1
ATOM 827 C C . THR A 1 102 ? 12.883 2.812 -5.284 1.00 95.75 102 THR A C 1
ATOM 829 O O . THR A 1 102 ? 14.060 2.447 -5.377 1.00 95.75 102 THR A O 1
ATOM 832 N N . VAL A 1 103 ? 12.106 2.892 -6.362 1.00 96.19 103 VAL A N 1
ATOM 833 C CA . VAL A 1 103 ? 12.615 2.692 -7.724 1.00 96.19 103 VAL A CA 1
ATOM 834 C C . VAL A 1 103 ? 13.675 3.747 -8.044 1.00 96.19 103 VAL A C 1
ATOM 836 O O . VAL A 1 103 ? 14.677 3.419 -8.675 1.00 96.19 103 VAL A O 1
ATOM 839 N N . ALA A 1 104 ? 13.505 4.983 -7.565 1.00 95.38 104 ALA A N 1
ATOM 840 C CA . ALA A 1 104 ? 14.490 6.046 -7.743 1.00 95.38 104 ALA A CA 1
ATOM 841 C C . ALA A 1 104 ? 15.830 5.750 -7.043 1.00 95.38 104 ALA A C 1
ATOM 843 O O . ALA A 1 104 ? 16.887 5.977 -7.633 1.00 95.38 104 ALA A O 1
ATOM 844 N N . GLU A 1 105 ? 15.815 5.198 -5.826 1.00 97.19 105 GLU A N 1
ATOM 845 C CA . GLU A 1 105 ? 17.029 4.752 -5.126 1.00 97.19 105 GLU A CA 1
ATOM 846 C C . GLU A 1 105 ? 17.765 3.672 -5.920 1.00 97.19 105 GLU A C 1
ATOM 848 O O . GLU A 1 105 ? 18.963 3.792 -6.178 1.00 97.19 105 GLU A O 1
ATOM 853 N N . ILE A 1 106 ? 17.034 2.647 -6.366 1.00 97.75 106 ILE A N 1
ATOM 854 C CA . ILE A 1 106 ? 17.601 1.546 -7.152 1.00 97.75 106 ILE A CA 1
ATOM 855 C C . ILE A 1 106 ? 18.177 2.066 -8.477 1.00 97.75 106 ILE A C 1
ATOM 857 O O . ILE A 1 106 ? 19.258 1.646 -8.890 1.00 97.75 106 ILE A O 1
ATOM 861 N N . ALA A 1 107 ? 17.480 2.990 -9.138 1.00 97.50 107 ALA A N 1
ATOM 862 C CA . ALA A 1 107 ? 17.915 3.592 -10.392 1.00 97.50 107 ALA A CA 1
ATOM 863 C C . ALA A 1 107 ? 19.214 4.394 -10.230 1.00 97.50 107 ALA A C 1
ATOM 865 O O . ALA A 1 107 ? 20.148 4.204 -11.012 1.00 97.50 107 ALA A O 1
ATOM 866 N N . ARG A 1 108 ? 19.313 5.219 -9.174 1.00 97.88 108 ARG A N 1
ATOM 867 C CA . ARG A 1 108 ? 20.533 5.972 -8.836 1.00 97.88 108 ARG A CA 1
ATOM 868 C C . ARG A 1 108 ? 21.726 5.054 -8.609 1.00 97.88 108 ARG A C 1
ATOM 870 O O . ARG A 1 108 ? 22.790 5.303 -9.164 1.00 97.88 108 ARG A O 1
ATOM 877 N N . GLU A 1 109 ? 21.552 3.992 -7.828 1.00 97.81 109 GLU A N 1
ATOM 878 C CA . GLU A 1 109 ? 22.627 3.029 -7.558 1.00 97.81 109 GLU A CA 1
ATOM 879 C C . GLU A 1 109 ? 23.086 2.288 -8.816 1.00 97.81 109 GLU A C 1
ATOM 881 O O . GLU A 1 109 ? 24.274 2.019 -8.981 1.00 97.81 109 GLU A O 1
ATOM 886 N N . ARG A 1 110 ? 22.149 1.965 -9.715 1.00 97.56 110 ARG A N 1
ATOM 887 C CA . ARG A 1 110 ? 22.442 1.296 -10.989 1.00 97.56 110 ARG A CA 1
ATOM 888 C C . ARG A 1 110 ? 22.962 2.252 -12.069 1.00 97.56 110 ARG A C 1
ATOM 890 O O . ARG A 1 110 ? 23.442 1.778 -13.093 1.00 97.56 110 ARG A O 1
ATOM 897 N N . GLY A 1 111 ? 22.866 3.568 -11.868 1.00 97.62 111 GLY A N 1
ATOM 898 C CA . GLY A 1 111 ? 23.242 4.573 -12.864 1.00 97.62 111 GLY A CA 1
ATOM 899 C C . GLY A 1 111 ? 22.350 4.560 -14.110 1.00 97.62 111 GLY A C 1
ATOM 900 O O . GLY A 1 111 ? 22.836 4.817 -15.210 1.00 97.62 111 GLY A O 1
ATOM 901 N N . VAL A 1 112 ? 21.065 4.226 -13.955 1.00 97.31 112 VAL A N 1
ATOM 902 C CA . VAL A 1 112 ? 20.097 4.113 -15.061 1.00 97.31 112 VAL A CA 1
ATOM 903 C C . VAL A 1 112 ? 18.864 4.980 -14.821 1.00 97.31 112 VAL A C 1
ATOM 905 O O . VAL A 1 112 ? 18.621 5.456 -13.715 1.00 97.31 112 VAL A O 1
ATOM 908 N N . ASP A 1 113 ? 18.062 5.160 -15.867 1.00 95.56 113 ASP A N 1
ATOM 909 C CA . ASP A 1 113 ? 16.765 5.825 -15.771 1.00 95.56 113 ASP A CA 1
ATOM 910 C C . ASP A 1 113 ? 15.779 5.040 -14.865 1.00 95.56 113 ASP A C 1
ATOM 912 O O . ASP A 1 113 ? 15.751 3.807 -14.929 1.00 95.56 113 ASP A O 1
ATOM 916 N N . PRO A 1 114 ? 14.943 5.696 -14.036 1.00 94.81 114 PRO A N 1
ATOM 917 C CA . PRO A 1 114 ? 13.967 5.014 -13.182 1.00 94.81 114 PRO A CA 1
ATOM 918 C C . PRO A 1 114 ? 12.952 4.123 -13.914 1.00 94.81 114 PRO A C 1
ATOM 920 O O . PRO A 1 114 ? 12.646 3.033 -13.423 1.00 94.81 114 PRO A O 1
ATOM 923 N N . ALA A 1 115 ? 12.469 4.510 -15.100 1.00 94.38 115 ALA A N 1
ATOM 924 C CA . ALA A 1 115 ? 11.624 3.637 -15.919 1.00 94.38 115 ALA A CA 1
ATOM 925 C C . ALA A 1 115 ? 12.420 2.421 -16.411 1.00 94.38 115 ALA A C 1
ATOM 927 O O . ALA A 1 115 ? 11.919 1.293 -16.394 1.00 94.38 115 ALA A O 1
ATOM 928 N N . ALA A 1 116 ? 13.687 2.623 -16.783 1.00 96.50 116 ALA A N 1
ATOM 929 C CA . ALA A 1 116 ? 14.575 1.531 -17.166 1.00 96.50 116 ALA A CA 1
ATOM 930 C C . ALA A 1 116 ? 14.825 0.561 -15.997 1.00 96.50 116 ALA A C 1
ATOM 932 O O . ALA A 1 116 ? 14.800 -0.650 -16.220 1.00 96.50 116 ALA A O 1
ATOM 933 N N . ALA A 1 117 ? 15.008 1.070 -14.774 1.00 97.12 117 ALA A N 1
ATOM 934 C CA . ALA A 1 117 ? 15.159 0.263 -13.565 1.00 97.12 117 ALA A CA 1
ATOM 935 C C . ALA A 1 117 ? 13.887 -0.535 -13.249 1.00 97.12 117 ALA A C 1
ATOM 937 O O . ALA A 1 117 ? 13.971 -1.718 -12.927 1.00 97.12 117 ALA A O 1
ATOM 938 N N . MET A 1 118 ? 12.705 0.077 -13.376 1.00 95.75 118 MET A N 1
ATOM 939 C CA . MET A 1 118 ? 11.428 -0.605 -13.147 1.00 95.75 118 MET A CA 1
ATOM 940 C C . MET A 1 118 ? 11.203 -1.753 -14.146 1.00 95.75 118 MET A C 1
ATOM 942 O O . MET A 1 118 ? 10.755 -2.831 -13.750 1.00 95.75 118 MET A O 1
ATOM 946 N N . ILE A 1 119 ? 11.568 -1.553 -15.420 1.00 96.56 119 ILE A N 1
ATOM 947 C CA . ILE A 1 119 ? 11.562 -2.606 -16.449 1.00 96.56 119 ILE A CA 1
ATOM 948 C C . ILE A 1 119 ? 12.523 -3.742 -16.074 1.00 96.56 119 ILE A C 1
ATOM 950 O O . ILE A 1 119 ? 12.121 -4.905 -16.111 1.00 96.56 119 ILE A O 1
ATOM 954 N N . ASP A 1 120 ? 13.765 -3.429 -15.688 1.00 97.25 120 ASP A N 1
ATOM 955 C CA . ASP A 1 120 ? 14.751 -4.445 -15.290 1.00 97.25 120 ASP A CA 1
ATOM 956 C C . ASP A 1 120 ? 14.257 -5.267 -14.098 1.00 97.25 120 ASP A C 1
ATOM 958 O O . ASP A 1 120 ? 14.234 -6.495 -14.157 1.00 97.25 120 ASP A O 1
ATOM 962 N N . LEU A 1 121 ? 13.789 -4.595 -13.043 1.00 97.00 121 LEU A N 1
ATOM 963 C CA . LEU A 1 121 ? 13.255 -5.228 -11.835 1.00 97.00 121 LEU A CA 1
ATOM 964 C C . LEU A 1 121 ? 12.067 -6.147 -12.134 1.00 97.00 121 LEU A C 1
ATOM 966 O O . LEU A 1 121 ? 11.901 -7.175 -11.475 1.00 97.00 121 LEU A O 1
ATOM 970 N N . ALA A 1 122 ? 11.231 -5.787 -13.110 1.00 96.50 122 ALA A N 1
ATOM 971 C CA . ALA A 1 122 ? 10.146 -6.644 -13.560 1.00 96.50 122 ALA A CA 1
ATOM 972 C C . ALA A 1 122 ? 10.672 -7.863 -14.333 1.00 96.50 122 ALA A C 1
ATOM 974 O O . ALA A 1 122 ? 10.241 -8.987 -14.076 1.00 96.50 122 ALA A O 1
ATOM 975 N N . LEU A 1 123 ? 11.623 -7.671 -15.251 1.00 96.75 123 LEU A N 1
ATOM 976 C CA . LEU A 1 123 ? 12.212 -8.753 -16.045 1.00 96.75 123 LEU A CA 1
ATOM 977 C C . LEU A 1 123 ? 13.011 -9.759 -15.206 1.00 96.75 123 LEU A C 1
ATOM 979 O O . LEU A 1 123 ? 12.986 -10.945 -15.531 1.00 96.75 123 LEU A O 1
ATOM 983 N N . GLU A 1 124 ? 13.648 -9.323 -14.114 1.00 96.56 124 GLU A N 1
ATOM 984 C CA . GLU A 1 124 ? 14.342 -10.186 -13.139 1.00 96.56 124 GLU A CA 1
ATOM 985 C C . GLU A 1 124 ? 13.445 -11.316 -12.595 1.00 96.56 124 GLU A C 1
ATOM 987 O O . GLU A 1 124 ? 13.948 -12.346 -12.139 1.00 96.56 124 GLU A O 1
ATOM 992 N N . LYS A 1 125 ? 12.119 -11.130 -12.633 1.00 95.50 125 LYS A N 1
ATOM 993 C CA . LYS A 1 125 ? 11.110 -12.101 -12.190 1.00 95.50 125 LYS A CA 1
ATOM 994 C C . LYS A 1 125 ? 10.070 -12.411 -13.268 1.00 95.50 125 LYS A C 1
ATOM 996 O O . LYS A 1 125 ? 8.926 -12.688 -12.939 1.00 95.50 125 LYS A O 1
ATOM 1001 N N . ASP A 1 126 ? 10.433 -12.351 -14.551 1.00 95.25 126 ASP A N 1
ATOM 1002 C CA . ASP A 1 126 ? 9.518 -12.661 -15.666 1.00 95.25 126 ASP A CA 1
ATOM 1003 C C . ASP A 1 126 ? 8.186 -11.878 -15.609 1.00 95.25 126 ASP A C 1
ATOM 1005 O O . ASP A 1 126 ? 7.111 -12.410 -15.881 1.00 95.25 126 ASP A O 1
ATOM 1009 N N . LEU A 1 127 ? 8.261 -10.589 -15.261 1.00 96.12 127 LEU A N 1
ATOM 1010 C CA . LEU A 1 127 ? 7.128 -9.681 -15.035 1.00 96.12 127 LEU A CA 1
ATOM 1011 C C . LEU A 1 127 ? 6.255 -10.026 -13.815 1.00 96.12 127 LEU A C 1
ATOM 1013 O O . LEU A 1 127 ? 5.256 -9.352 -13.564 1.00 96.12 127 LEU A O 1
ATOM 1017 N N . ASP A 1 128 ? 6.645 -11.021 -13.017 1.00 94.44 128 ASP A N 1
ATOM 1018 C CA . ASP A 1 128 ? 6.035 -11.375 -11.735 1.00 94.44 128 ASP A CA 1
ATOM 1019 C C . ASP A 1 128 ? 6.650 -10.568 -10.587 1.00 94.44 128 ASP A C 1
ATOM 1021 O O . ASP A 1 128 ? 7.267 -11.085 -9.651 1.00 94.44 128 ASP A O 1
ATOM 1025 N N . ARG A 1 129 ? 6.536 -9.245 -10.713 1.00 94.31 129 ARG A N 1
ATOM 1026 C CA . ARG A 1 129 ? 7.037 -8.278 -9.738 1.00 94.31 129 ARG A CA 1
ATOM 1027 C C . ARG A 1 129 ? 5.919 -7.321 -9.362 1.00 94.31 129 ARG A C 1
ATOM 102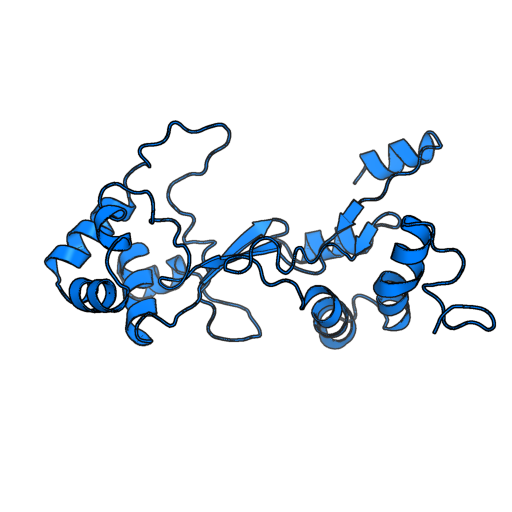9 O O . ARG A 1 129 ? 5.192 -6.839 -10.237 1.00 94.31 129 ARG A O 1
ATOM 1036 N N . PHE A 1 130 ? 5.818 -7.043 -8.068 1.00 93.75 130 PHE A N 1
ATOM 1037 C CA . PHE A 1 130 ? 4.954 -6.003 -7.539 1.00 93.75 130 PHE A CA 1
ATOM 1038 C C . PHE A 1 130 ? 5.781 -4.796 -7.118 1.00 93.75 130 PHE A C 1
ATOM 1040 O O . PHE A 1 130 ? 6.884 -4.916 -6.581 1.00 93.75 130 PHE A O 1
ATOM 1047 N N . PHE A 1 131 ? 5.199 -3.631 -7.348 1.00 93.81 131 PHE A N 1
ATOM 1048 C CA . PHE A 1 131 ? 5.618 -2.376 -6.759 1.00 93.81 131 PHE A CA 1
ATOM 1049 C C . PHE A 1 131 ? 4.439 -1.802 -5.984 1.00 93.81 131 PHE A C 1
ATOM 1051 O O . PHE A 1 131 ? 3.286 -2.150 -6.239 1.00 93.81 131 PHE A O 1
ATOM 1058 N N . VAL A 1 132 ? 4.727 -0.928 -5.034 1.00 90.94 132 VAL A N 1
ATOM 1059 C CA . VAL A 1 132 ? 3.722 -0.266 -4.210 1.00 90.94 132 VAL A CA 1
ATOM 1060 C C . VAL A 1 132 ? 3.889 1.237 -4.342 1.00 90.94 132 VAL A C 1
ATOM 1062 O O . VAL A 1 132 ? 5.006 1.737 -4.262 1.00 90.94 132 VAL A O 1
ATOM 1065 N N . HIS A 1 133 ? 2.784 1.953 -4.504 1.00 88.25 133 HIS A N 1
ATOM 1066 C CA . HIS A 1 133 ? 2.745 3.410 -4.466 1.00 88.25 133 HIS A CA 1
ATOM 1067 C C . HIS A 1 133 ? 1.756 3.862 -3.381 1.00 88.25 133 HIS A C 1
ATOM 1069 O O . HIS A 1 133 ? 0.560 3.581 -3.506 1.00 88.25 133 HIS A O 1
ATOM 1075 N N . PRO A 1 134 ? 2.221 4.509 -2.299 1.00 85.25 134 PRO A N 1
ATOM 1076 C CA . PRO A 1 134 ? 1.339 5.144 -1.329 1.00 85.25 134 PRO A CA 1
ATOM 1077 C C . PRO A 1 134 ? 0.587 6.304 -1.983 1.00 85.25 134 PRO A C 1
ATOM 1079 O O . PRO A 1 134 ? 1.200 7.154 -2.616 1.00 85.25 134 PRO A O 1
ATOM 1082 N N . VAL A 1 135 ? -0.735 6.335 -1.837 1.00 8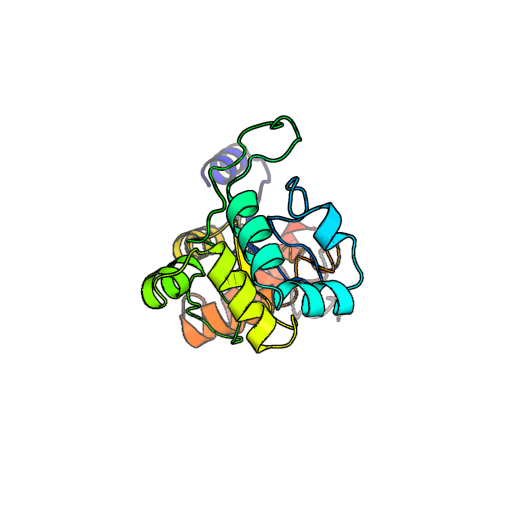3.00 135 VAL A N 1
ATOM 1083 C CA . VAL A 1 135 ? -1.604 7.393 -2.392 1.00 83.00 135 VAL A CA 1
ATOM 1084 C C . VAL A 1 135 ? -2.222 8.281 -1.314 1.00 83.00 135 VAL A C 1
ATOM 1086 O O . VAL A 1 135 ? -2.756 9.345 -1.614 1.00 83.00 135 VAL A O 1
ATOM 1089 N N . ALA A 1 136 ? -2.171 7.835 -0.060 1.00 83.62 136 ALA A N 1
ATOM 1090 C CA . ALA A 1 136 ? -2.523 8.609 1.120 1.00 83.62 136 ALA A CA 1
ATOM 1091 C C . ALA A 1 136 ? -1.854 7.987 2.350 1.00 83.62 136 ALA A C 1
ATOM 1093 O O . ALA A 1 136 ? -1.457 6.816 2.329 1.00 83.62 136 ALA A O 1
ATOM 1094 N N . ASN A 1 137 ? -1.812 8.739 3.452 1.00 83.56 137 ASN A N 1
ATOM 1095 C CA . ASN A 1 137 ? -1.328 8.244 4.743 1.00 83.56 137 ASN A CA 1
ATOM 1096 C C . ASN A 1 137 ? 0.138 7.762 4.683 1.00 83.56 137 ASN A C 1
ATOM 1098 O O . ASN A 1 137 ? 0.509 6.747 5.271 1.00 83.56 137 ASN A O 1
ATOM 1102 N N . GLU A 1 138 ? 0.958 8.490 3.925 1.00 83.44 138 GLU A N 1
ATOM 1103 C CA . GLU A 1 138 ? 2.370 8.196 3.651 1.00 83.44 138 GLU A CA 1
ATOM 1104 C C . GLU A 1 138 ? 3.221 8.142 4.931 1.00 83.44 138 GLU A C 1
ATOM 1106 O O . GLU A 1 138 ? 4.098 7.288 5.072 1.00 83.44 138 GLU A O 1
ATOM 1111 N N . SER A 1 139 ? 2.927 9.033 5.882 1.00 88.12 139 SER A N 1
ATOM 1112 C CA . SER A 1 139 ? 3.567 9.100 7.194 1.00 88.12 139 SER A CA 1
ATOM 1113 C C . SER A 1 139 ? 2.883 8.148 8.173 1.00 88.12 139 SER A C 1
ATOM 1115 O O . SER A 1 139 ? 1.700 8.286 8.491 1.00 88.12 139 SER A O 1
ATOM 1117 N N . GLN A 1 140 ? 3.645 7.183 8.691 1.00 88.00 140 GLN A N 1
ATOM 1118 C CA . GLN A 1 140 ? 3.165 6.285 9.745 1.00 88.00 140 GLN A CA 1
ATOM 1119 C C . GLN A 1 140 ? 2.893 7.036 11.057 1.00 88.00 140 GLN A C 1
ATOM 1121 O O . GLN A 1 140 ? 2.000 6.639 11.803 1.00 88.00 140 GLN A O 1
ATOM 1126 N N . ASP A 1 141 ? 3.613 8.127 11.321 1.00 92.12 141 ASP A N 1
ATOM 1127 C CA . ASP A 1 141 ? 3.382 8.960 12.504 1.00 92.12 141 ASP A CA 1
ATOM 1128 C C . ASP A 1 141 ? 2.038 9.692 12.392 1.00 92.12 141 ASP A C 1
ATOM 1130 O O . ASP A 1 141 ? 1.240 9.665 13.329 1.00 92.12 141 ASP A O 1
ATOM 1134 N N . ASP A 1 142 ? 1.712 10.222 11.209 1.00 92.00 142 ASP A N 1
ATOM 1135 C CA . ASP A 1 142 ? 0.416 10.863 10.959 1.00 92.00 142 ASP A CA 1
ATOM 1136 C C . ASP A 1 142 ? -0.722 9.840 11.075 1.00 92.00 142 ASP A C 1
ATOM 1138 O O . ASP A 1 142 ? -1.775 10.123 11.649 1.00 92.00 142 ASP A O 1
ATOM 1142 N N . VAL A 1 143 ? -0.507 8.621 10.565 1.00 92.56 143 VAL A N 1
ATOM 1143 C CA . VAL A 1 143 ? -1.434 7.493 10.740 1.00 92.56 143 VAL A CA 1
ATOM 1144 C C . VAL A 1 143 ? -1.664 7.196 12.215 1.00 92.56 143 VAL A C 1
ATOM 1146 O O . VAL A 1 143 ? -2.812 7.043 12.638 1.00 92.56 143 VAL A O 1
ATOM 1149 N N . LEU A 1 144 ? -0.596 7.136 13.010 1.00 95.44 144 LEU A N 1
ATOM 1150 C CA . LEU A 1 144 ? -0.697 6.892 14.440 1.00 95.44 144 LEU A CA 1
ATOM 1151 C C . LEU A 1 144 ? -1.494 7.987 15.150 1.00 95.44 144 LEU A C 1
ATOM 1153 O O . LEU A 1 144 ? -2.379 7.678 15.952 1.00 95.44 144 LEU A O 1
ATOM 1157 N N . ASP A 1 145 ? -1.207 9.246 14.842 1.00 94.94 145 ASP A N 1
ATOM 1158 C CA . ASP A 1 145 ? -1.899 10.391 15.425 1.00 94.94 145 ASP A CA 1
ATOM 1159 C C . ASP A 1 145 ? -3.384 10.398 15.055 1.00 94.94 145 ASP A C 1
ATOM 1161 O O . ASP A 1 145 ? -4.244 10.605 15.919 1.00 94.94 145 ASP A O 1
ATOM 1165 N N . MET A 1 146 ? -3.713 10.070 13.802 1.00 94.62 146 MET A N 1
ATOM 1166 C CA . MET A 1 146 ? -5.098 9.880 13.379 1.00 94.62 146 MET A CA 1
ATOM 1167 C C . MET A 1 146 ? -5.773 8.735 14.139 1.00 94.62 146 MET A C 1
ATOM 1169 O O . MET A 1 146 ? -6.897 8.907 14.606 1.00 94.62 146 MET A O 1
ATOM 1173 N N . MET A 1 147 ? -5.111 7.587 14.314 1.00 95.88 147 MET A N 1
ATOM 1174 C CA . MET A 1 147 ? -5.679 6.441 15.040 1.00 95.88 147 MET A CA 1
ATOM 1175 C C . MET A 1 147 ? -5.913 6.728 16.526 1.00 95.88 147 MET A C 1
ATOM 1177 O O . MET A 1 147 ? -6.861 6.204 17.110 1.00 95.88 147 MET A O 1
ATOM 1181 N N . LYS A 1 148 ? -5.061 7.548 17.149 1.00 95.50 148 LYS A N 1
ATOM 1182 C CA . LYS A 1 148 ? -5.197 7.950 18.558 1.00 95.50 148 LYS A CA 1
ATOM 1183 C C . LYS A 1 148 ? -6.340 8.931 18.795 1.00 95.50 148 LYS A C 1
ATOM 1185 O O . LYS A 1 148 ? -6.751 9.119 19.941 1.00 95.50 148 LYS A O 1
ATOM 1190 N N . HIS A 1 149 ? -6.856 9.562 17.745 1.00 95.50 149 HIS A N 1
ATOM 1191 C CA . HIS A 1 149 ? -7.926 10.530 17.891 1.00 95.50 149 HIS A CA 1
ATOM 1192 C C . HIS A 1 149 ? -9.201 9.865 18.451 1.00 95.50 149 HIS A C 1
ATOM 1194 O O . HIS A 1 149 ? -9.656 8.850 17.923 1.00 95.50 149 HIS A O 1
ATOM 1200 N N . PRO A 1 150 ? -9.864 10.439 19.474 1.00 92.56 150 PRO A N 1
ATOM 1201 C CA . PRO A 1 150 ? -10.996 9.797 20.157 1.00 92.56 150 PRO A CA 1
ATOM 1202 C C . PRO A 1 150 ? -12.240 9.589 19.277 1.00 92.56 150 PRO A C 1
ATOM 1204 O O . PRO A 1 150 ? -13.149 8.856 19.657 1.00 92.56 150 PRO A O 1
ATOM 1207 N N . ARG A 1 151 ? -12.293 10.249 18.113 1.00 93.88 151 ARG A N 1
ATOM 1208 C CA . ARG A 1 151 ? -13.360 10.120 17.102 1.00 93.88 151 ARG A CA 1
ATOM 1209 C C . ARG A 1 151 ? -12.875 9.457 15.811 1.00 93.88 151 ARG A C 1
ATOM 1211 O O . ARG A 1 151 ? -13.458 9.686 14.754 1.00 93.88 151 ARG A O 1
ATOM 1218 N N . ALA A 1 152 ? -11.782 8.705 15.874 1.00 94.38 152 ALA A N 1
ATOM 1219 C CA . ALA A 1 152 ? -11.327 7.872 14.772 1.00 94.38 152 ALA A CA 1
ATOM 1220 C C . ALA A 1 152 ? -11.890 6.456 14.891 1.00 94.38 152 ALA A C 1
ATOM 1222 O O . ALA A 1 152 ? -12.015 5.898 15.983 1.00 94.38 152 ALA A O 1
ATOM 1223 N N . VAL A 1 153 ? -12.197 5.864 13.743 1.00 95.44 153 VAL A N 1
ATOM 1224 C CA . VAL A 1 153 ? -12.569 4.459 13.625 1.00 95.44 153 VAL A CA 1
ATOM 1225 C C . VAL A 1 153 ? -11.598 3.789 12.669 1.00 95.44 153 VAL A C 1
ATOM 1227 O O . VAL A 1 153 ? -11.559 4.137 11.489 1.00 95.44 153 VAL A O 1
ATOM 1230 N N . VAL A 1 154 ? -10.827 2.826 13.179 1.00 93.75 154 VAL A N 1
ATOM 1231 C CA . VAL A 1 154 ? -9.888 2.050 12.362 1.00 93.75 154 VAL A CA 1
ATOM 1232 C C . VAL A 1 154 ? -10.662 1.026 11.546 1.00 93.75 154 VAL A C 1
ATOM 1234 O O . VAL A 1 154 ? -11.211 0.070 12.091 1.00 93.75 154 VAL A O 1
ATOM 1237 N N . THR A 1 155 ? -10.787 1.279 10.248 1.00 86.69 155 THR A N 1
ATOM 1238 C CA . THR A 1 155 ? -11.719 0.569 9.363 1.00 86.69 155 THR A CA 1
ATOM 1239 C C . THR A 1 155 ? -11.365 0.809 7.893 1.00 86.69 155 THR A C 1
ATOM 1241 O O . THR A 1 155 ? -10.321 1.377 7.601 1.00 86.69 155 THR A O 1
ATOM 1244 N N . PHE A 1 156 ? -12.270 0.417 6.991 1.00 78.12 156 PHE A N 1
ATOM 1245 C CA . PHE A 1 156 ? -12.254 0.749 5.567 1.00 78.12 156 PHE A CA 1
ATOM 1246 C C . PHE A 1 156 ? -11.099 0.100 4.796 1.00 78.12 156 PHE A C 1
ATOM 1248 O O . PHE A 1 156 ? -10.282 0.765 4.182 1.00 78.12 156 PHE A O 1
ATOM 1255 N N . SER A 1 157 ? -11.052 -1.234 4.783 1.00 77.88 157 SER A N 1
ATOM 1256 C CA . SER A 1 157 ? -10.037 -1.964 4.014 1.00 77.88 157 SER A CA 1
ATOM 1257 C C . SER A 1 157 ? -10.211 -1.881 2.493 1.00 77.88 157 SER A C 1
ATOM 1259 O O . SER A 1 157 ? -9.352 -2.390 1.789 1.00 77.88 157 SER A O 1
ATOM 1261 N N . ASP A 1 158 ? -11.339 -1.378 1.978 1.00 76.19 158 ASP A N 1
ATOM 1262 C CA . ASP A 1 158 ? -11.683 -1.297 0.542 1.00 76.19 158 ASP A CA 1
ATOM 1263 C C . ASP A 1 158 ? -11.331 -2.551 -0.301 1.00 76.19 158 ASP A C 1
ATOM 1265 O O . ASP A 1 158 ? -11.072 -2.524 -1.507 1.00 76.19 158 ASP A O 1
ATOM 1269 N N . SER A 1 159 ? -11.269 -3.705 0.366 1.00 74.38 159 SER A N 1
ATOM 1270 C CA . SER A 1 159 ? -10.686 -4.910 -0.207 1.00 74.38 159 SER A CA 1
ATOM 1271 C C . SER A 1 159 ? -11.700 -5.578 -1.112 1.00 74.38 159 SER A C 1
ATOM 1273 O O . SER A 1 159 ? -12.798 -5.920 -0.680 1.00 74.38 159 SER A O 1
ATOM 1275 N N . GLY A 1 160 ? -11.311 -5.785 -2.367 1.00 72.75 160 GLY A N 1
ATOM 1276 C CA . GLY A 1 160 ? -12.170 -6.384 -3.386 1.00 72.75 160 GLY A CA 1
ATOM 1277 C C . GLY A 1 160 ? -12.942 -5.383 -4.252 1.00 72.75 160 GLY A C 1
ATOM 1278 O O . GLY A 1 160 ? -13.506 -5.808 -5.255 1.00 72.75 160 GLY A O 1
ATOM 1279 N N . ALA A 1 161 ? -12.926 -4.078 -3.946 1.00 78.62 161 ALA A N 1
ATOM 1280 C CA . ALA A 1 161 ? -13.483 -3.050 -4.836 1.00 78.62 161 ALA A CA 1
ATOM 1281 C C . ALA A 1 161 ? -12.552 -2.765 -6.030 1.00 78.62 161 ALA A C 1
ATOM 1283 O O . ALA A 1 161 ? -12.998 -2.641 -7.169 1.00 78.62 161 ALA A O 1
ATOM 1284 N N . HIS A 1 162 ? -11.240 -2.762 -5.773 1.00 75.62 162 HIS A N 1
ATOM 1285 C CA . HIS A 1 162 ? -10.179 -2.562 -6.762 1.00 75.62 162 HIS A CA 1
ATOM 1286 C C . HIS A 1 162 ? -9.243 -3.780 -6.805 1.00 75.62 162 HIS A C 1
ATOM 1288 O O . HIS A 1 162 ? -8.057 -3.677 -6.502 1.00 75.62 162 HIS A O 1
ATOM 1294 N N . VAL A 1 163 ? -9.791 -4.955 -7.147 1.00 74.50 163 VAL A N 1
ATOM 1295 C CA . VAL A 1 163 ? -9.179 -6.295 -6.967 1.00 74.50 163 VAL A CA 1
ATOM 1296 C C . VAL A 1 163 ? -7.715 -6.403 -7.426 1.00 74.50 163 VAL A C 1
ATOM 1298 O O . VAL A 1 163 ? -6.928 -7.100 -6.793 1.00 74.50 163 VAL A O 1
ATOM 1301 N N . SER A 1 164 ? -7.327 -5.726 -8.509 1.00 77.94 164 SER A N 1
ATOM 1302 C CA . SER A 1 164 ? -5.966 -5.778 -9.064 1.00 77.94 164 SER A CA 1
ATOM 1303 C C . SER A 1 164 ? -5.022 -4.676 -8.564 1.00 77.94 164 SER A C 1
ATOM 1305 O O . SER A 1 164 ? -3.881 -4.617 -9.018 1.00 77.94 164 SER A O 1
ATOM 1307 N N . GLN A 1 165 ? -5.489 -3.782 -7.688 1.00 76.69 165 GLN A N 1
ATOM 1308 C CA . GLN A 1 165 ? -4.767 -2.570 -7.283 1.00 76.69 165 GLN A CA 1
ATOM 1309 C C . GLN A 1 165 ? -4.704 -2.376 -5.770 1.00 76.69 165 GLN A C 1
ATOM 1311 O O . GLN A 1 165 ? -3.699 -1.874 -5.287 1.00 76.69 165 GLN A O 1
ATOM 1316 N N . ILE A 1 166 ? -5.730 -2.757 -5.009 1.00 79.50 166 ILE A N 1
ATOM 1317 C CA . ILE A 1 166 ? -5.774 -2.536 -3.558 1.00 79.50 166 ILE A CA 1
ATOM 1318 C C . ILE A 1 166 ? -6.009 -3.869 -2.852 1.00 79.50 166 ILE A C 1
ATOM 1320 O O . ILE A 1 166 ? -6.981 -4.577 -3.121 1.00 79.50 166 ILE A O 1
ATOM 1324 N N . VAL A 1 167 ? -5.109 -4.200 -1.923 1.00 74.06 167 VAL A N 1
ATOM 1325 C CA . VAL A 1 167 ? -5.227 -5.361 -1.033 1.00 74.06 167 VAL A CA 1
ATOM 1326 C C . VAL A 1 167 ? -4.966 -4.894 0.392 1.00 74.06 167 VAL A C 1
ATOM 1328 O O . VAL A 1 167 ? -3.825 -4.796 0.841 1.00 74.06 167 VAL A O 1
ATOM 1331 N N . ASP A 1 168 ? -6.047 -4.586 1.098 1.00 83.50 168 ASP A N 1
ATOM 1332 C CA . ASP A 1 168 ? -6.015 -4.009 2.444 1.00 83.50 168 ASP A CA 1
ATOM 1333 C C . ASP A 1 168 ? -6.724 -4.881 3.485 1.00 83.50 168 ASP A C 1
ATOM 1335 O O . ASP A 1 168 ? -7.011 -4.467 4.608 1.00 83.50 168 ASP A O 1
ATOM 1339 N N . SER A 1 169 ? -6.921 -6.158 3.152 1.00 84.31 169 SER A N 1
ATOM 1340 C CA . SER A 1 169 ? -7.460 -7.177 4.055 1.00 84.31 169 SER A CA 1
ATOM 1341 C C . SER A 1 169 ? -6.553 -7.427 5.263 1.00 84.31 169 SER A C 1
ATOM 1343 O O . SER A 1 169 ? -6.955 -8.081 6.221 1.00 84.31 169 SER A O 1
ATOM 1345 N N . SER A 1 170 ? -5.319 -6.922 5.215 1.00 87.44 170 SER A N 1
ATOM 1346 C CA . SER A 1 170 ? -4.342 -6.961 6.295 1.00 87.44 170 SER A CA 1
ATOM 1347 C C . SER A 1 170 ? -4.480 -5.808 7.292 1.00 87.44 170 SER A C 1
ATOM 1349 O O . SER A 1 170 ? -3.741 -5.790 8.267 1.00 87.44 170 SER A O 1
ATOM 1351 N N . LEU A 1 171 ? -5.402 -4.855 7.109 1.00 90.44 171 LEU A N 1
ATOM 1352 C CA . LEU A 1 171 ? -5.534 -3.669 7.968 1.00 90.44 171 LEU A CA 1
ATOM 1353 C C . LEU A 1 171 ? -5.625 -4.013 9.465 1.00 90.44 171 LEU A C 1
ATOM 1355 O O . LEU A 1 171 ? -4.922 -3.431 10.296 1.00 90.44 171 LEU A O 1
ATOM 1359 N N . GLN A 1 172 ? -6.457 -4.990 9.816 1.00 92.88 172 GLN A N 1
ATOM 1360 C CA . GLN A 1 172 ? -6.680 -5.403 11.200 1.00 92.88 172 GLN A CA 1
ATOM 1361 C C . GLN A 1 172 ? -5.485 -6.180 11.754 1.00 92.88 172 GLN A C 1
ATOM 1363 O O . GLN A 1 172 ? -5.058 -5.943 12.883 1.00 92.88 172 GLN A O 1
ATOM 1368 N N . THR A 1 173 ? -4.907 -7.084 10.960 1.00 93.56 173 THR A N 1
ATOM 1369 C CA . THR A 1 173 ? -3.728 -7.841 11.392 1.00 93.56 173 THR A CA 1
ATOM 1370 C C . THR A 1 173 ? -2.495 -6.953 11.493 1.00 93.56 173 THR A C 1
ATOM 1372 O O . THR A 1 173 ? -1.708 -7.151 12.410 1.00 93.56 173 THR A O 1
ATOM 1375 N N . HIS A 1 174 ? -2.373 -5.925 10.652 1.00 93.00 174 HIS A N 1
ATOM 1376 C CA . HIS A 1 174 ? -1.333 -4.905 10.737 1.00 93.00 174 HIS A CA 1
ATOM 1377 C C . HIS A 1 174 ? -1.466 -4.062 12.011 1.00 93.00 174 HIS A C 1
ATOM 1379 O O . HIS A 1 174 ? -0.463 -3.837 12.683 1.00 93.00 174 HIS A O 1
ATOM 1385 N N . LEU A 1 175 ? -2.684 -3.664 12.409 1.00 95.81 175 LEU A N 1
ATOM 1386 C CA . LEU A 1 175 ? -2.907 -2.988 13.697 1.00 95.81 175 LEU A CA 1
ATOM 1387 C C . LEU A 1 175 ? -2.369 -3.828 14.866 1.00 95.81 175 LEU A C 1
ATOM 1389 O O . LEU A 1 175 ? -1.633 -3.327 15.714 1.00 95.81 175 LEU A O 1
ATOM 1393 N N . LEU A 1 176 ? -2.693 -5.120 14.884 1.00 97.25 176 LEU A N 1
ATOM 1394 C CA . LEU A 1 176 ? -2.272 -6.032 15.948 1.00 97.25 176 LEU A CA 1
ATOM 1395 C C . LEU A 1 176 ? -0.770 -6.353 15.893 1.00 97.25 176 LEU A C 1
ATOM 1397 O O . LEU A 1 176 ? -0.101 -6.413 16.922 1.00 97.25 176 LEU A O 1
ATOM 1401 N N . SER A 1 177 ? -0.216 -6.573 14.703 1.00 95.25 177 SER A N 1
ATOM 1402 C CA . SER A 1 177 ? 1.181 -6.971 14.552 1.00 95.25 177 SER A CA 1
ATOM 1403 C C . SER A 1 177 ? 2.124 -5.783 14.710 1.00 95.25 177 SER A C 1
ATOM 1405 O O . SER A 1 177 ? 3.061 -5.837 15.495 1.00 95.25 177 SER A O 1
ATOM 1407 N N . HIS A 1 178 ? 1.868 -4.700 13.982 1.00 93.88 178 HIS A N 1
ATOM 1408 C CA . HIS A 1 178 ? 2.763 -3.556 13.924 1.00 93.88 178 HIS A CA 1
ATOM 1409 C C . HIS A 1 178 ? 2.549 -2.636 15.122 1.00 93.88 178 HIS A C 1
ATOM 1411 O O . HIS A 1 178 ? 3.476 -2.403 15.891 1.00 93.88 178 HIS A O 1
ATOM 1417 N N . TRP A 1 179 ? 1.326 -2.142 15.325 1.00 96.88 179 TRP A N 1
ATOM 1418 C CA . TRP A 1 179 ? 1.085 -1.087 16.311 1.00 96.88 179 TRP A CA 1
ATOM 1419 C C . TRP A 1 179 ? 0.980 -1.588 17.750 1.00 96.88 179 TRP A C 1
ATOM 1421 O O . TRP A 1 179 ? 1.403 -0.875 18.657 1.00 96.88 179 TRP A O 1
ATOM 1431 N N . VAL A 1 180 ? 0.469 -2.803 17.972 1.00 98.25 180 VAL A N 1
ATOM 1432 C CA . VAL A 1 180 ? 0.419 -3.407 19.316 1.00 98.25 180 VAL A CA 1
ATOM 1433 C C . VAL A 1 180 ? 1.711 -4.150 19.636 1.00 98.25 180 VAL A C 1
ATOM 1435 O O . VAL A 1 180 ? 2.402 -3.791 20.584 1.00 98.25 180 VAL A O 1
ATOM 1438 N N . ARG A 1 181 ? 2.053 -5.194 18.870 1.00 97.38 181 ARG A N 1
ATOM 1439 C CA . ARG A 1 181 ? 3.181 -6.069 19.226 1.00 97.38 181 ARG A CA 1
ATOM 1440 C C . ARG A 1 181 ? 4.540 -5.400 19.006 1.00 97.38 181 ARG A C 1
ATOM 1442 O O . ARG A 1 181 ? 5.355 -5.415 19.921 1.00 97.38 181 ARG A O 1
ATOM 1449 N N . ASP A 1 182 ? 4.785 -4.833 17.825 1.00 95.56 182 ASP A N 1
ATOM 1450 C CA . ASP A 1 182 ? 6.131 -4.366 17.457 1.00 95.56 182 ASP A CA 1
ATOM 1451 C C . ASP A 1 182 ? 6.419 -2.936 17.955 1.00 95.56 182 ASP A C 1
ATOM 1453 O O . ASP A 1 182 ? 7.524 -2.645 18.408 1.00 95.56 182 ASP A O 1
ATOM 1457 N N . LYS A 1 183 ? 5.435 -2.030 17.877 1.00 96.50 183 LYS A N 1
ATOM 1458 C CA . LYS A 1 183 ? 5.571 -0.616 18.276 1.00 96.50 183 LYS A CA 1
ATOM 1459 C C . LYS A 1 183 ? 5.055 -0.307 19.676 1.00 96.50 183 LYS A C 1
ATOM 1461 O O . LYS A 1 183 ? 5.387 0.753 20.197 1.00 96.50 183 LYS A O 1
ATOM 1466 N N . GLN A 1 184 ? 4.234 -1.184 20.259 1.00 97.81 184 GLN A N 1
ATOM 1467 C CA . GLN A 1 184 ? 3.612 -0.985 21.577 1.00 97.81 184 GLN A CA 1
ATOM 1468 C C . GLN A 1 184 ? 2.894 0.371 21.718 1.00 97.81 184 GLN A C 1
ATOM 1470 O O . GLN A 1 184 ? 2.810 0.942 22.803 1.00 97.81 184 GLN A O 1
ATOM 1475 N N . ALA A 1 185 ? 2.373 0.897 20.608 1.00 98.00 185 ALA A N 1
ATOM 1476 C CA . ALA A 1 185 ? 1.695 2.186 20.547 1.00 98.00 185 ALA A CA 1
ATOM 1477 C C . ALA A 1 185 ? 0.257 2.114 21.088 1.00 98.00 185 ALA A C 1
ATOM 1479 O O . ALA A 1 185 ? -0.296 3.130 21.509 1.00 98.00 185 ALA A O 1
ATOM 1480 N N . PHE A 1 186 ? -0.318 0.909 21.092 1.00 98.25 186 PHE A N 1
ATOM 1481 C CA . PHE A 1 186 ? -1.582 0.566 21.734 1.00 98.25 186 PHE A CA 1
ATOM 1482 C C . PHE A 1 186 ? -1.421 -0.729 22.531 1.00 98.25 186 PHE A C 1
ATOM 1484 O O . PHE A 1 186 ? -0.635 -1.602 22.156 1.00 98.25 186 PHE A O 1
ATOM 1491 N N . THR A 1 187 ? -2.204 -0.894 23.594 1.00 98.56 187 THR A N 1
ATOM 1492 C CA . THR A 1 187 ? -2.376 -2.209 24.225 1.00 98.56 187 THR A CA 1
ATOM 1493 C C . THR A 1 187 ? -3.245 -3.113 23.348 1.00 98.56 187 THR A C 1
ATOM 1495 O O . THR A 1 187 ? -3.970 -2.647 22.460 1.00 98.56 187 THR A O 1
ATOM 1498 N N . LEU A 1 188 ? -3.214 -4.422 23.608 1.00 98.50 188 LEU A N 1
ATOM 1499 C CA . LEU A 1 188 ? -4.062 -5.370 22.887 1.00 98.50 188 LEU A CA 1
ATOM 1500 C C . LEU A 1 188 ? -5.549 -5.056 23.096 1.00 98.50 188 LEU A C 1
ATOM 1502 O O . LEU A 1 188 ? -6.322 -5.078 22.144 1.00 98.50 188 LEU A O 1
ATOM 1506 N N . GLU A 1 189 ? -5.948 -4.706 24.316 1.00 98.31 189 GLU A N 1
ATOM 1507 C CA . GLU A 1 189 ? -7.326 -4.352 24.664 1.00 98.31 189 GLU A CA 1
ATOM 1508 C C . GLU A 1 189 ? -7.785 -3.089 23.930 1.00 98.31 189 GLU A C 1
ATOM 1510 O O . GLU A 1 189 ? -8.921 -3.032 23.454 1.00 98.31 189 GLU A O 1
ATOM 1515 N N . GLN A 1 190 ? -6.904 -2.090 23.793 1.00 97.94 190 GLN A N 1
ATOM 1516 C CA . GLN A 1 190 ? -7.186 -0.884 23.014 1.00 97.94 190 GLN A CA 1
ATOM 1517 C C . GLN A 1 190 ? -7.419 -1.228 21.542 1.00 97.94 190 GLN A C 1
ATOM 1519 O O . GLN A 1 190 ? -8.452 -0.848 20.993 1.00 97.94 190 GLN A O 1
ATOM 1524 N N . ALA A 1 191 ? -6.522 -1.998 20.920 1.00 97.75 191 ALA A N 1
ATOM 1525 C CA . ALA A 1 191 ? -6.675 -2.405 19.525 1.00 97.75 191 ALA A CA 1
ATOM 1526 C C . ALA A 1 191 ? -7.911 -3.288 19.297 1.00 97.75 191 ALA A C 1
ATOM 1528 O O . ALA A 1 191 ? -8.655 -3.060 18.347 1.00 97.75 191 ALA A O 1
ATOM 1529 N N . VAL A 1 192 ? -8.197 -4.247 20.185 1.00 97.69 192 VAL A N 1
ATOM 1530 C CA . VAL A 1 192 ? -9.425 -5.054 20.109 1.00 97.69 192 VAL A CA 1
ATOM 1531 C C . VAL A 1 192 ? -10.649 -4.146 20.172 1.00 97.69 192 VAL A C 1
ATOM 1533 O O . VAL A 1 192 ? -11.519 -4.251 19.312 1.00 97.69 192 VAL A O 1
ATOM 1536 N N . ARG A 1 193 ? -10.693 -3.194 21.113 1.00 97.06 193 ARG A N 1
ATOM 1537 C CA . ARG A 1 193 ? -11.781 -2.209 21.211 1.00 97.06 193 ARG A CA 1
ATOM 1538 C C . ARG A 1 193 ? -11.933 -1.381 19.929 1.00 97.06 193 ARG A C 1
ATOM 1540 O O . ARG A 1 193 ? -13.067 -1.124 19.524 1.00 97.06 193 ARG A O 1
ATOM 1547 N N . MET A 1 194 ? -10.829 -0.973 19.299 1.00 97.12 194 MET A N 1
ATOM 1548 C CA . MET A 1 194 ? -10.833 -0.232 18.027 1.00 97.12 194 MET A CA 1
ATOM 1549 C C . MET A 1 194 ? -11.429 -1.049 16.874 1.00 97.12 194 MET A C 1
ATOM 1551 O O . MET A 1 194 ? -12.074 -0.470 16.007 1.00 97.12 194 MET A O 1
ATOM 1555 N N . LEU A 1 195 ? -11.247 -2.373 16.875 1.00 95.81 195 LEU A N 1
ATOM 1556 C CA . LEU A 1 195 ? -11.736 -3.274 15.827 1.00 95.81 195 LEU A CA 1
ATOM 1557 C C . LEU A 1 195 ? -13.157 -3.804 16.067 1.00 95.81 195 LEU A C 1
ATOM 1559 O O . LEU A 1 195 ? -13.784 -4.292 15.130 1.00 95.81 195 LEU A O 1
ATOM 1563 N N . THR A 1 196 ? -13.670 -3.733 17.299 1.00 96.31 196 THR A N 1
ATOM 1564 C CA . THR A 1 196 ? -14.960 -4.334 17.675 1.00 96.31 196 THR A CA 1
ATOM 1565 C C . THR A 1 196 ? -15.963 -3.295 18.174 1.00 96.31 196 THR A C 1
ATOM 1567 O O . THR A 1 196 ? -16.868 -2.896 17.439 1.00 96.31 196 THR A O 1
ATOM 1570 N N . LEU A 1 197 ? -15.810 -2.826 19.413 1.00 96.50 197 LEU A N 1
ATOM 1571 C CA . LEU A 1 197 ? -16.771 -1.948 20.077 1.00 96.50 197 LEU A CA 1
ATOM 1572 C C . LEU A 1 197 ? -16.905 -0.602 19.365 1.00 96.50 197 LEU A C 1
ATOM 1574 O O . LEU A 1 197 ? -18.019 -0.100 19.218 1.00 96.50 197 LEU A O 1
ATOM 1578 N N . VAL A 1 198 ? -15.789 -0.001 18.945 1.00 96.00 198 VAL A N 1
ATOM 1579 C CA . VAL A 1 198 ? -15.786 1.310 18.280 1.00 96.00 198 VAL A CA 1
ATOM 1580 C C . VAL A 1 198 ? -16.635 1.279 17.001 1.00 96.00 198 VAL A C 1
ATOM 1582 O O . VAL A 1 198 ? -17.615 2.028 16.943 1.00 96.00 198 VAL A O 1
ATOM 1585 N N . PRO A 1 199 ? -16.375 0.404 16.007 1.00 94.69 199 PRO A N 1
ATOM 1586 C CA . PRO A 1 199 ? -17.229 0.323 14.829 1.00 94.69 199 PRO A CA 1
ATOM 1587 C C . PRO A 1 199 ? -18.658 -0.127 15.168 1.00 94.69 199 PRO A C 1
ATOM 1589 O O . PRO A 1 199 ? -19.604 0.481 14.681 1.00 94.69 199 PRO A O 1
ATOM 1592 N N . ALA A 1 200 ? -18.879 -1.090 16.067 1.00 95.75 200 ALA A N 1
ATOM 1593 C CA . ALA A 1 200 ? -20.250 -1.463 16.441 1.00 95.75 200 ALA A CA 1
ATOM 1594 C C . ALA A 1 200 ? -21.065 -0.262 16.966 1.00 95.75 200 ALA A C 1
ATOM 1596 O O . ALA A 1 200 ? -22.188 -0.019 16.522 1.00 95.75 200 ALA A O 1
ATOM 1597 N N . THR A 1 201 ? -20.453 0.563 17.820 1.00 93.88 201 THR A N 1
ATOM 1598 C CA . THR A 1 201 ? -21.064 1.787 18.360 1.00 93.88 201 THR A CA 1
ATOM 1599 C C . THR A 1 201 ? -21.331 2.818 17.261 1.00 93.88 201 THR A C 1
ATOM 1601 O O . THR A 1 201 ? -22.395 3.449 17.225 1.00 93.88 201 THR A O 1
ATOM 1604 N N . HIS A 1 202 ? -20.377 3.001 16.342 1.00 92.31 202 HIS A N 1
ATOM 1605 C CA . HIS A 1 202 ? -20.488 4.000 15.281 1.00 92.31 202 HIS A CA 1
ATOM 1606 C C . HIS A 1 202 ? -21.519 3.641 14.202 1.00 92.31 202 HIS A C 1
ATOM 1608 O O . HIS A 1 202 ? -22.181 4.550 13.697 1.00 92.31 202 HIS A O 1
ATOM 1614 N N . TRP A 1 203 ? -21.724 2.352 13.931 1.00 92.56 203 TRP A N 1
ATOM 1615 C CA . TRP A 1 203 ? -22.730 1.852 12.987 1.00 92.56 203 TRP A CA 1
ATOM 1616 C C . TRP A 1 203 ? -24.075 1.487 13.638 1.00 92.56 203 TRP A C 1
ATOM 1618 O O . TRP A 1 203 ? -25.015 1.134 12.933 1.00 92.56 203 TRP A O 1
ATOM 1628 N N . GLY A 1 204 ? -24.202 1.629 14.961 1.00 94.50 204 GLY A N 1
ATOM 1629 C CA . GLY A 1 204 ? -25.474 1.456 15.668 1.00 94.50 204 GLY A CA 1
ATOM 1630 C C . GLY A 1 204 ? -25.852 0.002 15.952 1.00 94.50 204 GLY A C 1
ATOM 1631 O O . GLY A 1 204 ? -27.027 -0.289 16.161 1.00 94.50 204 GLY A O 1
ATOM 1632 N N . PHE A 1 205 ? -24.883 -0.913 15.985 1.00 96.44 205 PHE A N 1
ATOM 1633 C CA . PHE A 1 205 ? -25.126 -2.287 16.412 1.00 96.44 205 PHE A CA 1
ATOM 1634 C C . PHE A 1 205 ? -25.220 -2.349 17.939 1.00 96.44 205 PHE A C 1
ATOM 1636 O O . PHE A 1 205 ? -24.217 -2.223 18.640 1.00 96.44 205 PHE A O 1
ATOM 1643 N N . ALA A 1 206 ? -26.439 -2.525 18.451 1.00 96.31 206 ALA A N 1
ATOM 1644 C CA . ALA A 1 206 ? -26.716 -2.542 19.888 1.00 96.31 206 ALA A CA 1
ATOM 1645 C C . ALA A 1 206 ? -26.330 -3.866 20.581 1.00 96.31 206 ALA A C 1
ATOM 1647 O O . ALA A 1 206 ? -26.189 -3.893 21.801 1.00 96.31 206 ALA A O 1
ATOM 1648 N N . ASP A 1 207 ? -26.150 -4.942 19.813 1.00 97.38 207 ASP A N 1
ATOM 1649 C CA . ASP A 1 207 ? -25.950 -6.325 20.267 1.00 97.38 207 ASP A CA 1
ATOM 1650 C C . ASP A 1 207 ? -24.643 -6.957 19.739 1.00 97.38 207 ASP A C 1
ATOM 1652 O O . ASP A 1 207 ? -24.490 -8.181 19.743 1.00 97.38 207 ASP A O 1
ATOM 1656 N N . ARG A 1 208 ? -23.686 -6.135 19.274 1.00 98.06 208 ARG A N 1
ATOM 1657 C CA . ARG A 1 208 ? -22.385 -6.570 18.721 1.00 98.06 208 ARG A CA 1
ATOM 1658 C C . ARG A 1 208 ? -21.218 -5.735 19.248 1.00 98.06 208 ARG A C 1
ATOM 1660 O O . ARG A 1 208 ? -21.397 -4.687 19.860 1.00 98.06 208 ARG A O 1
ATOM 1667 N N . GLY A 1 209 ? -19.996 -6.198 18.976 1.00 96.25 209 GLY A N 1
ATOM 1668 C CA . GLY A 1 209 ? -18.753 -5.482 19.293 1.00 96.25 209 GLY A CA 1
ATOM 1669 C C . GLY A 1 209 ? -18.238 -5.683 20.720 1.00 96.25 209 GLY A C 1
ATOM 1670 O O . GLY A 1 209 ? -17.189 -5.146 21.063 1.00 96.25 209 GLY A O 1
ATOM 1671 N N . LEU A 1 210 ? -18.937 -6.471 21.540 1.00 97.12 210 LEU A N 1
ATOM 1672 C CA . LEU A 1 210 ? -18.519 -6.885 22.877 1.00 97.12 210 LEU A CA 1
ATOM 1673 C C . LEU A 1 210 ? -18.789 -8.373 23.073 1.00 97.12 210 LEU A C 1
ATOM 1675 O O . LEU A 1 210 ? -19.814 -8.880 22.626 1.00 97.12 210 LEU A O 1
ATOM 1679 N N . VAL A 1 211 ? -17.905 -9.042 23.811 1.00 97.12 211 VAL A N 1
ATOM 1680 C CA . VAL A 1 211 ? -18.170 -10.383 24.340 1.00 97.12 211 VAL A CA 1
ATOM 1681 C C . VAL A 1 211 ? -18.962 -10.210 25.634 1.00 97.12 211 VAL A C 1
ATOM 1683 O O . VAL A 1 211 ? -18.401 -9.849 26.669 1.00 97.12 211 VAL A O 1
ATOM 1686 N N . ARG A 1 212 ? -20.282 -10.385 25.556 1.00 96.75 212 ARG A N 1
ATOM 1687 C CA . ARG A 1 212 ? -21.215 -10.177 26.670 1.00 96.75 212 ARG A CA 1
ATOM 1688 C C . ARG A 1 212 ? -22.413 -11.113 26.535 1.00 96.75 212 ARG A C 1
ATOM 1690 O O . ARG A 1 212 ? -22.875 -11.364 25.428 1.00 96.75 212 ARG A O 1
ATOM 1697 N N . GLU A 1 213 ? -22.942 -11.601 27.654 1.00 97.75 213 GLU A N 1
ATOM 1698 C CA . GLU A 1 213 ? -24.194 -12.365 27.646 1.00 97.75 213 GLU A CA 1
ATOM 1699 C C . GLU A 1 213 ? -25.320 -11.584 26.946 1.00 97.75 213 GLU A C 1
ATOM 1701 O O . GLU A 1 213 ? -25.494 -10.383 27.168 1.00 97.75 213 GLU A O 1
ATOM 1706 N N . GLY A 1 214 ? -26.064 -12.277 26.081 1.00 96.94 214 GLY A N 1
ATOM 1707 C CA . GLY A 1 214 ? -27.138 -11.699 25.268 1.00 96.94 214 GLY A CA 1
ATOM 1708 C C . GLY A 1 214 ? -26.688 -11.011 23.972 1.00 96.94 214 GLY A C 1
ATOM 1709 O O . GLY A 1 214 ? -27.551 -10.618 23.194 1.00 96.94 214 GLY A O 1
ATOM 1710 N N . PHE A 1 215 ? -25.382 -10.871 23.716 1.00 97.81 215 PHE A N 1
ATOM 1711 C CA . PHE A 1 215 ? -24.863 -10.345 22.446 1.00 97.81 215 PHE A CA 1
ATOM 1712 C C . PHE A 1 215 ? -24.706 -11.468 21.414 1.00 97.81 215 PHE A C 1
ATOM 1714 O O . PHE A 1 215 ? -24.608 -12.646 21.765 1.00 97.81 215 PHE A O 1
ATOM 1721 N N . VAL A 1 216 ? -24.687 -11.102 20.131 1.00 96.94 216 VAL A N 1
ATOM 1722 C CA . VAL A 1 216 ? -24.538 -12.062 19.030 1.00 96.94 216 VAL A CA 1
ATOM 1723 C C . VAL A 1 216 ? -23.132 -12.669 19.028 1.00 96.94 216 VAL A C 1
ATOM 1725 O O . VAL A 1 216 ? -22.148 -11.938 19.157 1.00 96.94 216 VAL A O 1
ATOM 1728 N N . ALA A 1 217 ? -23.067 -13.994 18.849 1.00 89.88 217 ALA A N 1
ATOM 1729 C CA . ALA A 1 217 ? -21.833 -14.760 18.663 1.00 89.88 217 ALA A CA 1
ATOM 1730 C C . ALA A 1 217 ? -21.243 -14.589 17.254 1.00 89.88 217 ALA A C 1
ATOM 1732 O O . ALA A 1 217 ? -22.028 -14.572 16.275 1.00 89.88 217 ALA A O 1
#

Foldseek 3Di:
DVVCVVCVVVVHHDFAEAFLAFFKWKDFLVFHDPCCQFPLNVVLSPDPLVVNLVQCPPPVSVVSSLVSLQDDGPDDDPPPDDDRDPQVQKFWDPDPDDDTDGLVRQCVVVVHRSSSSVSVQCSVPSRPTIIMGGPDPNDSVVSLVQLPPPRYAHDDQVDPVRPRIGGRPCRLVCCCPPCCPPVVVDDPVRSLQSVFVNVCVVVVPPQTRDDDPNHDD

pLDDT: mean 89.72, std 11.97, range [32.16, 98.56]